Protein AF-A0A523MS80-F1 (afdb_monomer)

Radius of gyration: 32.28 Å; Cα contacts (8 Å, |Δi|>4): 109; chains: 1; bounding box: 111×61×46 Å

Mean predicted aligned error: 12.6 Å

Foldseek 3Di:
DDDDDDYDDDDDDDDDDPDPDDPPPPPVVVVVLVVVLVVLVVVLVVLVVVLVVLCVVLVVLLVVLCVDPVLVVLVVVLVVLLQVQLCVVPVCSVVLVVVLVVLVVVLCVLPPPCPPDVPRDRPDPVVNVVSVVSNVVSCVVSVVSSVVSCPDPVSVVSVVVSVVSSLVSSCVVPVVCVVSVVSSVVSVVSSVVSVVVSVVSD

pLDDT: mean 81.73, std 20.01, range [23.97, 97.75]

Nearest PDB structures (foldseek):
  3zx6-assembly1_A  TM=2.726E-01  e=8.289E-01  Archaeoglobus fulgidus DSM 4304
  3ja6-assembly1_H  TM=3.452E-01  e=1.896E+00  Escherichia coli
  3g67-assembly1_A  TM=2.477E-01  e=1.191E+00  Thermotoga maritima
  3g6b-assembly1_A  TM=1.901E-01  e=1.390E+00  Thermotoga maritima
  3zx6-assembly1_B  TM=1.865E-01  e=2.456E+00  Archaeoglobus fulgidus DSM 4304

Structure (mmCIF, N/CA/C/O backbone):
data_AF-A0A523MS80-F1
#
_entry.id   AF-A0A523MS80-F1
#
loop_
_atom_site.group_PDB
_atom_site.id
_atom_site.type_symbol
_atom_site.label_atom_id
_atom_site.label_alt_id
_atom_site.label_comp_id
_atom_site.label_asym_id
_atom_site.label_entity_id
_atom_site.label_seq_id
_atom_site.pdbx_PDB_ins_code
_atom_site.Cartn_x
_atom_site.Cartn_y
_atom_site.Cartn_z
_atom_site.occupancy
_atom_site.B_iso_or_equiv
_atom_site.auth_seq_id
_atom_site.auth_comp_id
_atom_site.auth_asym_id
_atom_site.auth_atom_id
_atom_site.pdbx_PDB_model_num
ATOM 1 N N . MET A 1 1 ? 91.069 -30.951 -23.238 1.00 38.31 1 MET A N 1
ATOM 2 C CA . MET A 1 1 ? 91.264 -29.483 -23.297 1.00 38.31 1 MET A CA 1
ATOM 3 C C . MET A 1 1 ? 90.649 -28.919 -22.022 1.00 38.31 1 MET A C 1
ATOM 5 O O . MET A 1 1 ? 89.466 -29.127 -21.827 1.00 38.31 1 MET A O 1
ATOM 9 N N . ARG A 1 2 ? 91.429 -28.542 -20.993 1.00 36.25 2 ARG A N 1
ATOM 10 C CA . ARG A 1 2 ? 91.984 -27.181 -20.769 1.00 36.25 2 ARG A CA 1
ATOM 11 C C . ARG A 1 2 ? 90.964 -26.094 -21.135 1.00 36.25 2 ARG A C 1
ATOM 13 O O . ARG A 1 2 ? 90.563 -26.066 -22.287 1.00 36.25 2 ARG A O 1
ATOM 20 N N . THR A 1 3 ? 90.547 -25.141 -20.309 1.00 38.31 3 THR A N 1
ATOM 21 C CA . THR A 1 3 ? 90.891 -24.658 -18.953 1.00 38.31 3 THR A CA 1
ATOM 22 C C . THR A 1 3 ? 90.015 -23.412 -18.783 1.00 38.31 3 THR A C 1
ATOM 24 O O . THR A 1 3 ? 89.942 -22.639 -19.742 1.00 38.31 3 THR A O 1
ATOM 27 N N . LYS A 1 4 ? 89.431 -23.206 -17.601 1.00 41.38 4 LYS A N 1
ATOM 28 C CA . LYS A 1 4 ? 89.409 -21.958 -16.805 1.00 41.38 4 LYS A CA 1
ATOM 29 C C . LYS A 1 4 ? 88.215 -22.060 -15.841 1.00 41.38 4 LYS A C 1
ATOM 31 O O . LYS A 1 4 ? 87.088 -22.204 -16.291 1.00 41.38 4 LYS A O 1
ATOM 36 N N . ASP A 1 5 ? 88.422 -22.250 -14.538 1.00 41.75 5 ASP A N 1
ATOM 37 C CA . ASP A 1 5 ? 88.928 -21.241 -13.591 1.00 41.75 5 ASP A CA 1
ATOM 38 C C . ASP A 1 5 ? 88.039 -19.984 -13.625 1.00 41.75 5 ASP A C 1
ATOM 40 O O . ASP A 1 5 ? 87.828 -19.410 -14.683 1.00 41.75 5 ASP A O 1
ATOM 44 N N . LEU A 1 6 ? 87.507 -19.459 -12.528 1.00 41.78 6 LEU A N 1
ATOM 45 C CA . LEU A 1 6 ? 88.095 -19.393 -11.202 1.00 41.78 6 LEU A CA 1
ATOM 46 C C . LEU A 1 6 ? 86.982 -18.916 -10.240 1.00 41.78 6 LEU A C 1
ATOM 48 O O . LEU A 1 6 ? 86.341 -17.916 -10.535 1.00 41.78 6 LEU A O 1
ATOM 52 N N . CYS A 1 7 ? 86.877 -19.575 -9.078 1.00 32.66 7 CYS A N 1
ATOM 53 C CA . CYS A 1 7 ? 86.846 -18.939 -7.745 1.00 32.66 7 CYS A CA 1
ATOM 54 C C . CYS A 1 7 ? 85.682 -17.992 -7.354 1.00 32.66 7 CYS A C 1
ATOM 56 O O . CYS A 1 7 ? 85.261 -17.138 -8.110 1.00 32.66 7 CYS A O 1
ATOM 58 N N . ARG A 1 8 ? 85.198 -17.950 -6.106 1.00 32.19 8 ARG A N 1
ATOM 59 C CA . ARG A 1 8 ? 85.586 -18.568 -4.821 1.00 32.19 8 ARG A CA 1
ATOM 60 C C . ARG A 1 8 ? 84.494 -18.178 -3.801 1.00 32.19 8 ARG A C 1
ATOM 62 O O . ARG A 1 8 ? 84.011 -17.058 -3.853 1.00 32.19 8 ARG A O 1
ATOM 69 N N . SER A 1 9 ? 84.113 -19.086 -2.899 1.00 29.89 9 SER A N 1
ATOM 70 C CA . SER A 1 9 ? 84.393 -19.013 -1.440 1.00 29.89 9 SER A CA 1
ATOM 71 C C . SER A 1 9 ? 83.252 -18.388 -0.616 1.00 29.89 9 SER A C 1
ATOM 73 O O . SER A 1 9 ? 83.026 -17.193 -0.708 1.00 29.89 9 SER A O 1
ATOM 75 N N . ILE A 1 10 ? 82.409 -19.200 0.040 1.00 31.19 10 ILE A N 1
ATOM 76 C CA . ILE A 1 10 ? 82.476 -19.654 1.459 1.00 31.19 10 ILE A CA 1
ATOM 77 C C . ILE A 1 10 ? 82.193 -18.530 2.471 1.00 31.19 10 ILE A C 1
ATOM 79 O O . ILE A 1 10 ? 82.958 -17.574 2.545 1.00 31.19 10 ILE A O 1
ATOM 83 N N . GLY A 1 11 ? 81.192 -18.728 3.344 1.00 23.97 11 GLY A N 1
ATOM 84 C CA . GLY A 1 11 ? 81.123 -18.013 4.627 1.00 23.97 11 GLY A CA 1
ATOM 85 C C . GLY A 1 11 ? 79.775 -18.054 5.356 1.00 23.97 11 GLY A C 1
ATOM 86 O O . GLY A 1 11 ? 78.864 -17.319 5.009 1.00 23.97 11 GLY A O 1
ATOM 87 N N . LEU A 1 12 ? 79.695 -18.889 6.395 1.00 28.27 12 LEU A N 1
ATOM 88 C CA . LEU A 1 12 ? 78.694 -18.951 7.474 1.00 28.27 12 LEU A CA 1
ATOM 89 C C . LEU A 1 12 ? 78.361 -17.580 8.117 1.00 28.27 12 LEU A C 1
ATOM 91 O O . LEU A 1 12 ? 79.295 -16.857 8.462 1.00 28.27 12 LEU A O 1
ATOM 95 N N . SER A 1 13 ? 77.085 -17.321 8.454 1.00 26.28 13 SER A N 1
ATOM 96 C CA . SER A 1 13 ? 76.581 -16.932 9.804 1.00 26.28 13 SER A CA 1
ATOM 97 C C . SER A 1 13 ? 75.284 -16.106 9.767 1.00 26.28 13 SER A C 1
ATOM 99 O O . SER A 1 13 ? 75.057 -15.293 8.880 1.00 26.28 13 SER A O 1
ATOM 101 N N . ALA A 1 14 ? 74.442 -16.361 10.768 1.00 29.84 14 ALA A N 1
ATOM 102 C CA . ALA A 1 14 ? 73.083 -15.876 10.977 1.00 29.84 14 ALA A CA 1
ATOM 103 C C . ALA A 1 14 ? 72.901 -14.349 11.003 1.00 29.84 14 ALA A C 1
ATOM 105 O O . ALA A 1 14 ? 73.698 -13.640 11.608 1.00 29.84 14 ALA A O 1
ATOM 106 N N . LEU A 1 15 ? 71.751 -13.886 10.500 1.00 25.53 15 LEU A N 1
ATOM 107 C CA . LEU A 1 15 ? 71.037 -12.727 11.033 1.00 25.53 15 LEU A CA 1
ATOM 108 C C . LEU A 1 15 ? 69.530 -12.916 10.822 1.00 25.53 15 LEU A C 1
ATOM 110 O O . LEU A 1 15 ? 69.042 -13.121 9.715 1.00 25.53 15 LEU A O 1
ATOM 114 N N . ILE A 1 16 ? 68.820 -12.878 11.943 1.00 35.09 16 ILE A N 1
ATOM 115 C CA . ILE A 1 16 ? 67.372 -12.770 12.061 1.00 35.09 16 ILE A CA 1
ATOM 116 C C . ILE A 1 16 ? 66.910 -11.547 11.262 1.00 35.09 16 ILE A C 1
ATOM 118 O O . ILE A 1 16 ? 67.402 -10.440 11.470 1.00 35.09 16 ILE A O 1
ATOM 122 N N . THR A 1 17 ? 65.925 -11.716 10.388 1.00 32.41 17 THR A N 1
ATOM 123 C CA . THR A 1 17 ? 65.070 -10.605 9.966 1.00 32.41 17 THR A CA 1
ATOM 124 C C . THR A 1 17 ? 63.643 -11.119 9.934 1.00 32.41 17 THR A C 1
ATOM 126 O O . THR A 1 17 ? 63.272 -11.918 9.078 1.00 32.41 17 THR A O 1
ATOM 129 N N . LEU A 1 18 ? 62.864 -10.684 10.927 1.00 36.22 18 LEU A N 1
ATOM 130 C CA . LEU A 1 18 ? 61.411 -10.674 10.863 1.00 36.22 18 LEU A CA 1
ATOM 131 C C . LEU A 1 18 ? 61.006 -9.963 9.568 1.00 36.22 18 LEU A C 1
ATOM 133 O O . LEU A 1 18 ? 61.063 -8.738 9.487 1.00 36.22 18 LEU A O 1
ATOM 137 N N . ALA A 1 19 ? 60.590 -10.726 8.564 1.00 33.47 19 ALA A N 1
ATOM 138 C CA . ALA A 1 19 ? 59.755 -10.192 7.509 1.00 33.47 19 ALA A CA 1
ATOM 139 C C . ALA A 1 19 ? 58.316 -10.249 8.023 1.00 33.47 19 ALA A C 1
ATOM 141 O O . ALA A 1 19 ? 57.670 -11.296 8.017 1.00 33.47 19 ALA A O 1
ATOM 142 N N . VAL A 1 20 ? 57.850 -9.104 8.519 1.00 42.72 20 VAL A N 1
ATOM 143 C CA . VAL A 1 20 ? 56.429 -8.766 8.576 1.00 42.72 20 VAL A CA 1
ATOM 144 C C . VAL A 1 20 ? 55.870 -9.016 7.176 1.00 42.72 20 VAL A C 1
ATOM 146 O O . VAL A 1 20 ? 56.199 -8.290 6.240 1.00 42.72 20 VAL A O 1
ATOM 149 N N . MET A 1 21 ? 55.083 -10.078 7.009 1.00 37.06 21 MET A N 1
ATOM 150 C CA . MET A 1 21 ? 54.273 -10.224 5.807 1.00 37.06 21 MET A CA 1
ATOM 151 C C . MET A 1 21 ? 53.090 -9.254 5.907 1.00 37.06 21 MET A C 1
ATOM 153 O O . MET A 1 21 ? 52.449 -9.199 6.960 1.00 37.06 21 MET A O 1
ATOM 157 N N . PRO A 1 22 ? 52.806 -8.470 4.855 1.00 42.09 22 PRO A N 1
ATOM 158 C CA . PRO A 1 22 ? 51.700 -7.530 4.864 1.00 42.09 22 PRO A CA 1
ATOM 159 C C . PRO A 1 22 ? 50.377 -8.299 4.846 1.00 42.09 22 PRO A C 1
ATOM 161 O O . PRO A 1 22 ? 50.070 -9.031 3.906 1.00 42.09 22 PRO A O 1
ATOM 164 N N . ALA A 1 23 ? 49.580 -8.112 5.895 1.00 46.72 23 ALA A N 1
ATOM 165 C CA . ALA A 1 23 ? 48.178 -8.503 5.948 1.00 46.72 23 ALA A CA 1
ATOM 166 C C . ALA A 1 23 ? 47.329 -7.527 5.108 1.00 46.72 23 ALA A C 1
ATOM 168 O O . ALA A 1 23 ? 46.549 -6.753 5.650 1.00 46.72 23 ALA A O 1
ATOM 169 N N . SER A 1 24 ? 47.513 -7.519 3.784 1.00 48.81 24 SER A N 1
ATOM 170 C CA . SER A 1 24 ? 46.844 -6.561 2.880 1.00 48.81 24 SER A CA 1
ATOM 171 C C . SER A 1 24 ? 46.191 -7.227 1.666 1.00 48.81 24 SER A C 1
ATOM 173 O O . SER A 1 24 ? 46.181 -6.658 0.585 1.00 48.81 24 SER A O 1
ATOM 175 N N . ALA A 1 25 ? 45.645 -8.435 1.833 1.00 48.03 25 ALA A N 1
ATOM 176 C CA . ALA A 1 25 ? 44.865 -9.125 0.796 1.00 48.03 25 ALA A CA 1
ATOM 177 C C . ALA A 1 25 ? 43.388 -9.361 1.184 1.00 48.03 25 ALA A C 1
ATOM 179 O O . ALA A 1 25 ? 42.661 -10.010 0.441 1.00 48.03 25 ALA A O 1
ATOM 180 N N . CYS A 1 26 ? 42.934 -8.833 2.329 1.00 50.47 26 CYS A N 1
ATOM 181 C CA . CYS A 1 26 ? 41.534 -8.932 2.775 1.00 50.47 26 CYS A CA 1
ATOM 182 C C . CYS A 1 26 ? 40.753 -7.606 2.677 1.00 50.47 26 CYS A C 1
ATOM 184 O O . CYS A 1 26 ? 39.563 -7.590 2.975 1.00 50.47 26 CYS A O 1
ATOM 186 N N . ASP A 1 27 ? 41.395 -6.506 2.269 1.00 55.22 27 ASP A N 1
ATOM 187 C CA . ASP A 1 27 ? 40.787 -5.162 2.276 1.00 55.22 27 ASP A CA 1
ATOM 188 C C . ASP A 1 27 ? 40.120 -4.807 0.928 1.00 55.22 27 ASP A C 1
ATOM 190 O O . ASP A 1 27 ? 39.055 -4.196 0.889 1.00 55.22 27 ASP A O 1
ATOM 194 N N . ASP A 1 28 ? 40.672 -5.294 -0.192 1.00 61.94 28 ASP A N 1
ATOM 195 C CA . ASP A 1 28 ? 40.161 -4.997 -1.542 1.00 61.94 28 ASP A CA 1
ATOM 196 C C . ASP A 1 28 ? 38.796 -5.644 -1.836 1.00 61.94 28 ASP A C 1
ATOM 198 O O . ASP A 1 28 ? 37.968 -5.061 -2.534 1.00 61.94 28 ASP A O 1
ATOM 202 N N . GLY A 1 29 ? 38.533 -6.839 -1.294 1.00 64.88 29 GLY A N 1
ATOM 203 C CA . GLY A 1 29 ? 37.256 -7.540 -1.490 1.00 64.88 29 GLY A CA 1
ATOM 204 C C . GLY A 1 29 ? 36.098 -6.898 -0.724 1.00 64.88 29 GLY A C 1
ATOM 205 O O . GLY A 1 29 ? 34.983 -6.828 -1.236 1.00 64.88 29 GLY A O 1
ATOM 206 N N . THR A 1 30 ? 36.379 -6.388 0.477 1.00 73.94 30 THR A N 1
ATOM 207 C CA . THR A 1 30 ? 35.398 -5.680 1.310 1.00 73.94 30 THR A CA 1
ATOM 208 C C . THR A 1 30 ? 35.077 -4.321 0.694 1.00 73.94 30 THR A C 1
ATOM 210 O O . THR A 1 30 ? 33.915 -4.012 0.461 1.00 73.94 30 THR A O 1
ATOM 213 N N . ARG A 1 31 ? 36.106 -3.573 0.275 1.00 78.44 31 ARG A N 1
ATOM 214 C CA . ARG A 1 31 ? 35.937 -2.280 -0.396 1.00 78.44 31 ARG A CA 1
ATOM 215 C C . ARG A 1 31 ? 35.186 -2.381 -1.727 1.00 78.44 31 ARG A C 1
ATOM 217 O O . ARG A 1 31 ? 34.310 -1.568 -1.989 1.00 78.44 31 ARG A O 1
ATOM 224 N N . ALA A 1 32 ? 35.482 -3.387 -2.551 1.00 82.31 32 ALA A N 1
ATOM 225 C CA . ALA A 1 32 ? 34.768 -3.597 -3.812 1.00 82.31 32 ALA A CA 1
ATOM 226 C C . ALA A 1 32 ? 33.290 -3.976 -3.602 1.00 82.31 32 ALA A C 1
ATOM 228 O O . ALA A 1 32 ? 32.439 -3.571 -4.394 1.00 82.31 32 ALA A O 1
ATOM 229 N N . ARG A 1 33 ? 32.978 -4.733 -2.539 1.00 83.19 33 ARG A N 1
ATOM 230 C CA . ARG A 1 33 ? 31.598 -5.063 -2.149 1.00 83.19 33 ARG A CA 1
ATOM 231 C C . ARG A 1 33 ? 30.850 -3.821 -1.661 1.00 83.19 33 ARG A C 1
ATOM 233 O O . ARG A 1 33 ? 29.721 -3.606 -2.091 1.00 83.19 33 ARG A O 1
ATOM 240 N N . ASP A 1 34 ? 31.493 -2.992 -0.843 1.00 86.81 34 ASP A N 1
ATOM 241 C CA . ASP A 1 34 ? 30.917 -1.745 -0.329 1.00 86.81 34 ASP A CA 1
ATOM 242 C C . ASP A 1 34 ? 30.667 -0.723 -1.452 1.00 86.81 34 ASP A C 1
ATOM 244 O O . ASP A 1 34 ? 29.587 -0.137 -1.526 1.00 86.81 34 ASP A O 1
ATOM 248 N N . ASP A 1 35 ? 31.615 -0.562 -2.382 1.00 90.19 35 ASP A N 1
ATOM 249 C CA . ASP A 1 35 ? 31.466 0.321 -3.547 1.00 90.19 35 ASP A CA 1
ATOM 250 C C . ASP A 1 35 ? 30.339 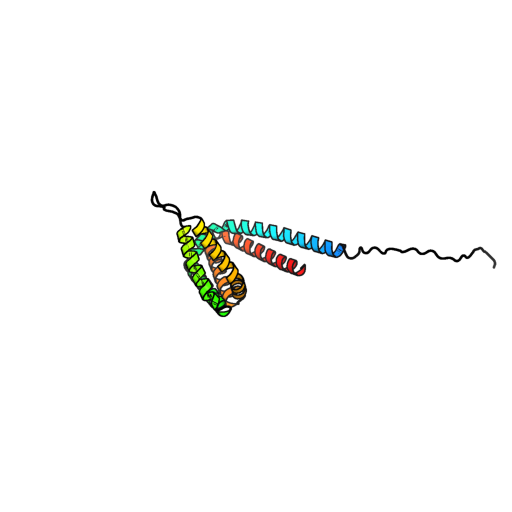-0.165 -4.484 1.00 90.19 35 ASP A C 1
ATOM 252 O O . ASP A 1 35 ? 29.549 0.639 -4.989 1.00 90.19 35 ASP A O 1
ATOM 256 N N . ALA A 1 36 ? 30.225 -1.483 -4.702 1.00 89.75 36 ALA A N 1
ATOM 257 C CA . ALA A 1 36 ? 29.146 -2.076 -5.495 1.00 89.75 36 ALA A CA 1
ATOM 258 C C . ALA A 1 36 ? 27.775 -1.891 -4.829 1.00 89.75 36 ALA A C 1
ATOM 260 O O . ALA A 1 36 ? 26.813 -1.512 -5.500 1.00 89.75 36 ALA A O 1
ATOM 261 N N . ARG A 1 37 ? 27.695 -2.102 -3.511 1.00 91.69 37 ARG A N 1
ATOM 262 C CA . ARG A 1 37 ? 26.487 -1.855 -2.718 1.00 91.69 37 ARG A CA 1
ATOM 263 C C . ARG A 1 37 ? 26.055 -0.394 -2.826 1.00 91.69 37 ARG A C 1
ATOM 265 O O . ARG A 1 37 ? 24.911 -0.132 -3.187 1.00 91.69 37 ARG A O 1
ATOM 272 N N . LEU A 1 38 ? 26.974 0.546 -2.605 1.00 92.50 38 LEU A N 1
ATOM 273 C CA . LEU A 1 38 ? 26.686 1.979 -2.676 1.00 92.50 38 LEU A CA 1
ATOM 274 C C . LEU A 1 38 ? 26.157 2.391 -4.060 1.00 92.50 38 LEU A C 1
ATOM 276 O O . LEU A 1 38 ? 25.219 3.181 -4.157 1.00 92.50 38 LEU A O 1
ATOM 280 N N . ALA A 1 39 ? 26.721 1.847 -5.142 1.00 93.44 39 ALA A N 1
ATOM 281 C CA . ALA A 1 39 ? 26.247 2.125 -6.498 1.00 93.44 39 ALA A CA 1
ATOM 282 C C . ALA A 1 39 ? 24.810 1.621 -6.741 1.00 93.44 39 ALA A C 1
ATOM 284 O O . ALA A 1 39 ? 24.011 2.312 -7.382 1.00 93.44 39 ALA A O 1
ATOM 285 N N . LEU A 1 40 ? 24.467 0.437 -6.221 1.00 92.88 40 LEU A N 1
ATOM 286 C CA . LEU A 1 40 ? 23.112 -0.115 -6.310 1.00 92.88 40 LEU A CA 1
ATOM 287 C C . LEU A 1 40 ? 22.115 0.693 -5.468 1.00 92.88 40 LEU A C 1
ATOM 289 O O . LEU A 1 40 ? 21.033 1.009 -5.963 1.00 92.88 40 LEU A O 1
ATOM 293 N N . GLU A 1 41 ? 22.490 1.089 -4.249 1.00 92.31 41 GLU A N 1
ATOM 294 C CA . GLU A 1 41 ? 21.678 1.950 -3.378 1.00 92.31 41 GLU A CA 1
ATOM 295 C C . GLU A 1 41 ? 21.384 3.300 -4.053 1.00 92.31 41 GLU A C 1
ATOM 297 O O . GLU A 1 41 ? 20.224 3.698 -4.164 1.00 92.31 41 GLU A O 1
ATOM 302 N N . GLN A 1 42 ? 22.401 3.960 -4.618 1.00 94.00 42 GLN A N 1
ATOM 303 C CA . GLN A 1 42 ? 22.226 5.225 -5.343 1.00 94.00 42 GLN A CA 1
ATOM 304 C C . GLN A 1 42 ? 21.312 5.082 -6.565 1.00 94.00 42 GLN A C 1
ATOM 306 O O . GLN A 1 42 ? 20.476 5.949 -6.836 1.00 94.00 42 GLN A O 1
ATOM 311 N N . ARG A 1 43 ? 21.448 3.990 -7.328 1.00 94.06 43 ARG A N 1
ATOM 312 C CA . ARG A 1 43 ? 20.573 3.732 -8.479 1.00 94.06 43 ARG A CA 1
ATOM 313 C C . ARG A 1 43 ? 19.133 3.484 -8.036 1.00 94.06 43 ARG A C 1
ATOM 315 O O . ARG A 1 43 ? 18.210 3.990 -8.675 1.00 94.06 43 ARG A O 1
ATOM 322 N N . ARG A 1 44 ? 18.942 2.741 -6.946 1.00 94.00 44 ARG A N 1
ATOM 323 C CA . ARG A 1 44 ? 17.629 2.485 -6.352 1.00 94.00 44 ARG A CA 1
ATOM 324 C C . ARG A 1 44 ? 16.961 3.787 -5.921 1.00 94.00 44 ARG A C 1
ATOM 326 O O . ARG A 1 44 ? 15.810 4.016 -6.275 1.00 94.00 44 ARG A O 1
ATOM 333 N N . GLU A 1 45 ? 17.682 4.668 -5.231 1.00 92.50 45 GLU A N 1
ATOM 334 C CA . GLU A 1 45 ? 17.167 5.984 -4.829 1.00 92.50 45 GLU A CA 1
ATOM 335 C C . GLU A 1 45 ? 16.716 6.823 -6.033 1.00 92.50 45 GLU A C 1
ATOM 337 O O . GLU A 1 45 ? 15.629 7.403 -6.015 1.00 92.50 45 GLU A O 1
ATOM 342 N N . GLN A 1 46 ? 17.502 6.844 -7.114 1.00 94.38 46 GLN A N 1
ATOM 343 C CA . GLN A 1 46 ? 17.122 7.543 -8.347 1.00 94.38 46 GLN A CA 1
ATOM 344 C C . GLN A 1 46 ? 15.828 6.992 -8.953 1.00 94.38 46 GLN A C 1
ATOM 346 O O . GLN A 1 46 ? 14.978 7.772 -9.385 1.00 94.38 46 GLN A O 1
ATOM 351 N N . LEU A 1 47 ? 15.667 5.667 -8.980 1.00 92.69 47 LEU A N 1
ATOM 352 C CA . LEU A 1 47 ? 14.454 5.032 -9.492 1.00 92.69 47 LEU A CA 1
ATOM 353 C C . LEU A 1 47 ? 13.240 5.313 -8.609 1.00 92.69 47 LEU A C 1
ATOM 355 O O . LEU A 1 47 ? 12.175 5.601 -9.141 1.00 92.69 47 LEU A O 1
ATOM 359 N N . VAL A 1 48 ? 13.394 5.329 -7.284 1.00 91.62 48 VAL A N 1
ATOM 360 C CA . VAL A 1 48 ? 12.312 5.714 -6.363 1.00 91.62 48 VAL A CA 1
ATOM 361 C C . VAL A 1 48 ? 11.859 7.155 -6.624 1.00 91.62 48 VAL A C 1
ATOM 363 O O . VAL A 1 48 ? 10.661 7.425 -6.690 1.00 91.62 48 VAL A O 1
ATOM 366 N N . ILE A 1 49 ? 12.793 8.086 -6.841 1.00 91.25 49 ILE A N 1
ATOM 367 C CA . ILE A 1 49 ? 12.459 9.477 -7.189 1.00 91.25 49 ILE A CA 1
ATOM 368 C C . ILE A 1 49 ? 11.703 9.541 -8.525 1.00 91.25 49 ILE A C 1
ATOM 370 O O . ILE A 1 49 ? 10.713 10.268 -8.641 1.00 91.25 49 ILE A O 1
ATOM 374 N N . GLN A 1 50 ? 12.143 8.777 -9.529 1.00 89.88 50 GLN A N 1
ATOM 375 C CA . GLN A 1 50 ? 11.456 8.694 -10.821 1.00 89.88 50 GLN A CA 1
ATOM 376 C C . GLN A 1 50 ? 10.051 8.114 -10.669 1.00 89.88 50 GLN A C 1
ATOM 378 O O . GLN A 1 50 ? 9.102 8.708 -11.174 1.00 89.88 50 GLN A O 1
ATOM 383 N N . TYR A 1 51 ? 9.900 7.030 -9.912 1.00 88.81 51 TYR A N 1
ATOM 384 C CA . TYR A 1 51 ? 8.613 6.411 -9.621 1.00 88.81 51 TYR A CA 1
ATOM 385 C C . TYR A 1 51 ? 7.636 7.413 -8.999 1.00 88.81 51 TYR A C 1
ATOM 387 O O . TYR A 1 51 ? 6.525 7.577 -9.492 1.00 88.81 51 TYR A O 1
ATOM 395 N N . ILE A 1 52 ? 8.068 8.151 -7.970 1.00 89.12 52 ILE A N 1
ATOM 396 C CA . ILE A 1 52 ? 7.243 9.176 -7.311 1.00 89.12 52 ILE A CA 1
ATOM 397 C C . ILE A 1 52 ? 6.840 10.276 -8.301 1.00 89.12 52 ILE A C 1
ATOM 399 O O . ILE A 1 52 ? 5.700 10.742 -8.289 1.00 89.12 52 ILE A O 1
ATOM 403 N N . SER A 1 53 ? 7.761 10.704 -9.168 1.00 89.00 53 SER A N 1
ATOM 404 C CA . SER A 1 53 ? 7.472 11.699 -10.205 1.00 89.00 53 SER A CA 1
ATOM 405 C C . SER A 1 53 ? 6.385 11.213 -11.169 1.00 89.00 53 SER A C 1
ATOM 407 O O . SER A 1 53 ? 5.423 11.937 -11.420 1.00 89.00 53 SER A O 1
ATOM 409 N N . VAL A 1 54 ? 6.498 9.975 -11.656 1.00 87.56 54 VAL A N 1
ATOM 410 C CA . VAL A 1 54 ? 5.534 9.347 -12.572 1.00 87.56 54 VAL A CA 1
ATOM 411 C C . VAL A 1 54 ? 4.185 9.120 -11.875 1.00 87.56 54 VAL A C 1
ATOM 413 O O . VAL A 1 54 ? 3.144 9.491 -12.411 1.00 87.56 54 VAL A O 1
ATOM 416 N N . GLN A 1 55 ? 4.182 8.641 -10.629 1.00 88.88 55 GLN A N 1
ATOM 417 C CA . GLN A 1 55 ? 2.970 8.477 -9.821 1.00 88.88 55 GLN A CA 1
ATOM 418 C C . GLN A 1 55 ? 2.224 9.805 -9.623 1.00 88.88 55 GLN A C 1
ATOM 420 O O . GLN A 1 55 ? 0.996 9.855 -9.707 1.00 88.88 55 GLN A O 1
ATOM 425 N N . ASN A 1 56 ? 2.947 10.905 -9.392 1.00 87.38 56 ASN A N 1
ATOM 426 C CA . ASN A 1 56 ? 2.331 12.221 -9.232 1.00 87.38 56 ASN A CA 1
ATOM 427 C C . ASN A 1 56 ? 1.609 12.702 -10.501 1.00 87.38 56 ASN A C 1
ATOM 429 O O . ASN A 1 56 ? 0.651 13.464 -10.376 1.00 87.38 56 ASN A O 1
ATOM 433 N N . GLN A 1 57 ? 2.011 12.246 -11.694 1.00 88.94 57 GLN A N 1
ATOM 434 C CA . GLN A 1 57 ? 1.342 12.604 -12.952 1.00 88.94 57 GLN A CA 1
ATOM 435 C C . GLN A 1 57 ? -0.075 12.023 -13.032 1.00 88.94 57 GLN A C 1
ATOM 437 O O . GLN A 1 57 ? -0.974 12.686 -13.537 1.00 88.94 57 GLN A O 1
ATOM 442 N N . ILE A 1 58 ? -0.297 10.828 -12.474 1.00 90.62 58 ILE A N 1
ATOM 443 C CA . ILE A 1 58 ? -1.602 10.147 -12.499 1.00 90.62 58 ILE A CA 1
ATOM 444 C C . ILE A 1 58 ? -2.377 10.259 -11.184 1.00 90.62 58 ILE A C 1
ATOM 446 O O . ILE A 1 58 ? -3.463 9.701 -11.066 1.00 90.62 58 ILE A O 1
ATOM 450 N N . ARG A 1 59 ? -1.872 10.991 -10.185 1.00 88.19 59 ARG A N 1
ATOM 451 C CA . ARG A 1 59 ? -2.483 11.060 -8.846 1.00 88.19 59 ARG A CA 1
ATOM 452 C C . ARG A 1 59 ? -3.930 11.560 -8.860 1.00 88.19 59 ARG A C 1
ATOM 454 O O . ARG A 1 59 ? -4.759 11.067 -8.101 1.00 88.19 59 ARG A O 1
ATOM 461 N N . ALA A 1 60 ? -4.244 12.526 -9.723 1.00 88.44 60 ALA A N 1
ATOM 462 C CA . ALA A 1 60 ? -5.613 13.017 -9.881 1.00 88.44 60 ALA A CA 1
ATOM 463 C C . ALA A 1 60 ? -6.540 11.949 -10.493 1.00 88.44 60 ALA A C 1
ATOM 465 O O . ALA A 1 60 ? -7.669 11.790 -10.036 1.00 88.44 60 ALA A O 1
ATOM 466 N N . LEU A 1 61 ? -6.042 11.190 -11.477 1.00 89.94 61 LEU A N 1
ATOM 467 C CA . LEU A 1 61 ? -6.772 10.086 -12.106 1.00 89.94 61 LEU A CA 1
ATOM 468 C C . LEU A 1 61 ? -6.968 8.920 -11.136 1.00 89.94 61 LEU A C 1
ATOM 470 O O . LEU A 1 61 ? -8.042 8.339 -11.109 1.00 89.94 61 LEU A O 1
ATOM 474 N N . GLN A 1 62 ? -5.972 8.620 -10.298 1.00 86.12 62 GLN A N 1
ATOM 475 C CA . GLN A 1 62 ? -6.094 7.639 -9.217 1.00 86.12 62 GLN A CA 1
ATOM 476 C C . GLN A 1 62 ? -7.220 8.016 -8.252 1.00 86.12 62 GLN A C 1
ATOM 478 O O . GLN A 1 62 ? -8.038 7.166 -7.927 1.00 86.12 62 GLN A O 1
ATOM 483 N N . GLY A 1 63 ? -7.301 9.289 -7.842 1.00 87.38 63 GLY A N 1
ATOM 484 C CA . GLY A 1 63 ? -8.397 9.773 -6.998 1.00 87.38 63 GLY A CA 1
ATOM 485 C C . GLY A 1 63 ? -9.769 9.543 -7.637 1.00 87.38 63 GLY A C 1
ATOM 486 O O . GLY A 1 63 ? -10.642 8.971 -7.004 1.00 87.38 63 GLY A O 1
ATOM 487 N N . GLN A 1 64 ? -9.924 9.901 -8.913 1.00 89.38 64 GLN A N 1
ATOM 488 C CA . GLN A 1 64 ? -11.178 9.688 -9.649 1.00 89.38 64 GLN A CA 1
ATOM 489 C C . GLN A 1 64 ? -11.491 8.207 -9.888 1.00 89.38 64 GLN A C 1
ATOM 491 O O . GLN A 1 64 ? -12.652 7.813 -9.890 1.00 89.38 64 GLN A O 1
ATOM 496 N N . ALA A 1 65 ? -10.471 7.375 -10.101 1.00 90.44 65 ALA A N 1
ATOM 497 C CA . ALA A 1 65 ? -10.649 5.944 -10.294 1.00 90.44 65 ALA A CA 1
ATOM 498 C C . ALA A 1 65 ? -11.158 5.253 -9.025 1.00 90.44 65 ALA A C 1
ATOM 500 O O . ALA A 1 65 ? -11.931 4.307 -9.124 1.00 90.44 65 ALA A O 1
ATOM 501 N N . LEU A 1 66 ? -10.762 5.741 -7.846 1.00 90.31 66 LEU A N 1
ATOM 502 C CA . LEU A 1 66 ? -11.248 5.235 -6.560 1.00 90.31 66 LEU A CA 1
ATOM 503 C C . LEU A 1 66 ? -12.725 5.565 -6.296 1.00 90.31 66 LEU A C 1
ATOM 505 O O . LEU A 1 66 ? -13.339 4.896 -5.472 1.00 90.31 66 LEU A O 1
ATOM 509 N N . ASP A 1 67 ? -13.305 6.532 -7.013 1.00 92.50 67 ASP A N 1
ATOM 510 C CA . ASP A 1 67 ? -14.741 6.837 -6.950 1.00 92.50 67 ASP A CA 1
ATOM 511 C C . ASP A 1 67 ? -15.586 5.917 -7.860 1.00 92.50 67 ASP A C 1
ATOM 513 O O . ASP A 1 67 ? -16.818 5.988 -7.852 1.00 92.50 67 ASP A O 1
ATOM 517 N N . ASP A 1 68 ? -14.956 5.057 -8.670 1.00 95.94 68 ASP A N 1
ATOM 518 C CA . ASP A 1 68 ? -15.668 4.112 -9.529 1.00 95.94 68 ASP A CA 1
ATOM 519 C C . ASP A 1 68 ? -16.286 2.968 -8.714 1.00 95.94 68 ASP A C 1
ATOM 521 O O . ASP A 1 68 ? -15.630 2.350 -7.875 1.00 95.94 68 ASP A O 1
ATOM 525 N N . SER A 1 69 ? -17.550 2.634 -8.990 1.00 96.19 69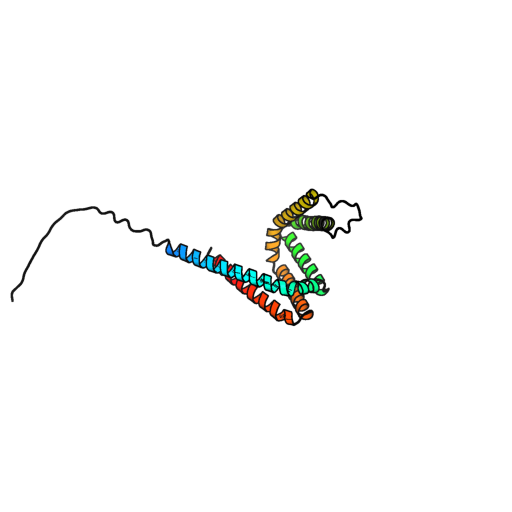 SER A N 1
ATOM 526 C CA . SER A 1 69 ? -18.288 1.629 -8.218 1.00 96.19 69 SER A CA 1
ATOM 527 C C . SER A 1 69 ? -17.625 0.252 -8.223 1.00 96.19 69 SER A C 1
ATOM 529 O O . SER A 1 69 ? -17.647 -0.431 -7.204 1.00 96.19 69 SER A O 1
ATOM 531 N N . ILE A 1 70 ? -17.014 -0.156 -9.341 1.00 95.94 70 ILE A N 1
ATOM 532 C CA . ILE A 1 70 ? -16.344 -1.460 -9.435 1.00 95.94 70 ILE A CA 1
ATOM 533 C C . ILE A 1 70 ? -15.071 -1.449 -8.587 1.00 95.94 70 ILE A C 1
ATOM 535 O O . ILE A 1 70 ? -14.768 -2.422 -7.898 1.00 95.94 70 ILE A O 1
ATOM 539 N N . VAL A 1 71 ? -14.326 -0.341 -8.611 1.00 94.75 71 VAL A N 1
ATOM 540 C CA . VAL A 1 71 ? -13.120 -0.176 -7.791 1.00 94.75 71 VAL A CA 1
ATOM 541 C C . VAL A 1 71 ? -13.475 -0.191 -6.304 1.00 94.75 71 VAL A C 1
ATOM 543 O O . VAL A 1 71 ? -12.799 -0.873 -5.538 1.00 94.75 71 VAL A O 1
ATOM 546 N N . ILE A 1 72 ? -14.564 0.472 -5.902 1.00 94.62 72 ILE A N 1
ATOM 547 C CA . ILE A 1 72 ? -15.070 0.461 -4.520 1.00 94.62 72 ILE A CA 1
ATOM 548 C C . ILE A 1 72 ? -15.430 -0.964 -4.073 1.00 94.62 72 ILE A C 1
ATOM 550 O O . ILE A 1 72 ? -15.032 -1.391 -2.989 1.00 94.62 72 ILE A O 1
ATOM 554 N N . GLU A 1 73 ? -16.150 -1.724 -4.903 1.00 96.88 73 GLU A N 1
ATOM 555 C CA . GLU A 1 73 ? -16.516 -3.115 -4.599 1.00 96.88 73 GLU A CA 1
ATOM 556 C C . GLU A 1 73 ? -15.280 -4.013 -4.437 1.00 96.88 73 GLU A C 1
ATOM 558 O O . GLU A 1 73 ? -15.185 -4.784 -3.477 1.00 96.88 73 GLU A O 1
ATOM 563 N N . LEU A 1 74 ? -14.299 -3.886 -5.335 1.00 95.69 74 LEU A N 1
ATOM 564 C CA . LEU A 1 74 ? -13.052 -4.650 -5.263 1.00 95.69 74 LEU A CA 1
ATOM 565 C C . LEU A 1 74 ? -12.181 -4.236 -4.078 1.00 95.69 74 LEU A C 1
ATOM 567 O O . LEU A 1 74 ? -11.540 -5.088 -3.465 1.00 95.69 74 LEU A O 1
ATOM 571 N N . GLN A 1 75 ? -12.184 -2.955 -3.717 1.00 95.06 75 GLN A N 1
ATOM 572 C CA . GLN A 1 75 ? -11.485 -2.461 -2.540 1.00 95.06 75 GLN A CA 1
ATOM 573 C C . GLN A 1 75 ? -12.095 -3.043 -1.260 1.00 95.06 75 GLN A C 1
ATOM 575 O O . GLN A 1 75 ? -11.361 -3.541 -0.407 1.00 95.06 75 GLN A O 1
ATOM 580 N N . ALA A 1 76 ? -13.426 -3.042 -1.144 1.00 95.06 76 ALA A N 1
ATOM 581 C CA . ALA A 1 76 ? -14.124 -3.659 -0.020 1.00 95.06 76 ALA A CA 1
ATOM 582 C C . ALA A 1 76 ? -13.822 -5.162 0.071 1.00 95.06 76 ALA A C 1
ATOM 584 O O . ALA A 1 76 ? -13.503 -5.664 1.149 1.00 95.06 76 ALA A O 1
ATOM 585 N N . ARG A 1 77 ? -13.843 -5.872 -1.065 1.00 96.50 77 ARG A N 1
ATOM 586 C CA . ARG A 1 77 ? -13.478 -7.293 -1.126 1.00 96.50 77 ARG A CA 1
ATOM 587 C C . ARG A 1 77 ? -12.035 -7.534 -0.687 1.00 96.50 77 ARG A C 1
ATOM 589 O O . ARG A 1 77 ? -11.797 -8.445 0.097 1.00 96.50 77 ARG A O 1
ATOM 596 N N . PHE A 1 78 ? -11.084 -6.738 -1.169 1.00 96.62 78 PHE A N 1
ATOM 597 C CA . PHE A 1 78 ? -9.684 -6.849 -0.761 1.00 96.62 78 PHE A CA 1
ATOM 598 C C . PHE A 1 78 ? -9.525 -6.678 0.756 1.00 96.62 78 PHE A C 1
ATOM 600 O O . PHE A 1 78 ? -8.877 -7.506 1.394 1.00 96.62 78 PHE A O 1
ATOM 607 N N . TYR A 1 79 ? -10.147 -5.651 1.342 1.00 93.62 79 TYR A N 1
ATOM 608 C CA . TYR A 1 79 ? -10.075 -5.429 2.786 1.00 93.62 79 TYR A CA 1
ATOM 609 C C . TYR A 1 79 ? -10.734 -6.544 3.597 1.00 93.62 79 TYR A C 1
ATOM 611 O O . TYR A 1 79 ? -10.208 -6.895 4.649 1.00 93.62 79 TYR A O 1
ATOM 619 N N . GLU A 1 80 ? -11.830 -7.127 3.111 1.00 96.88 80 GLU A N 1
ATOM 620 C CA . GLU A 1 80 ? -12.475 -8.263 3.773 1.00 96.88 80 GLU A CA 1
ATOM 621 C C . GLU A 1 80 ? -11.568 -9.500 3.776 1.00 96.88 80 GLU A C 1
ATOM 623 O O . GLU A 1 80 ? -11.323 -10.084 4.829 1.00 96.88 80 GLU A O 1
ATOM 628 N N . VAL A 1 81 ? -10.999 -9.860 2.621 1.00 97.50 81 VAL A N 1
ATOM 629 C CA . VAL A 1 81 ? -10.080 -11.006 2.506 1.00 97.50 81 VAL A CA 1
ATOM 630 C C . VAL A 1 81 ? -8.841 -10.792 3.382 1.00 97.50 81 VAL A C 1
ATOM 632 O O . VAL A 1 81 ? -8.441 -11.689 4.125 1.00 97.50 81 VAL A O 1
ATOM 635 N N . LEU A 1 82 ? -8.267 -9.583 3.366 1.00 95.88 82 LEU A N 1
ATOM 636 C CA . LEU A 1 82 ? -7.144 -9.225 4.233 1.00 95.88 82 LEU A CA 1
ATOM 637 C C . LEU A 1 82 ? -7.520 -9.327 5.718 1.00 95.88 82 LEU A C 1
ATOM 639 O O . LEU A 1 82 ? -6.759 -9.894 6.498 1.00 95.88 82 LEU A O 1
ATOM 643 N N . ARG A 1 83 ? -8.688 -8.805 6.117 1.00 96.25 83 ARG A N 1
ATOM 644 C CA . ARG A 1 83 ? -9.182 -8.856 7.500 1.00 96.25 83 ARG A CA 1
ATOM 645 C C . ARG A 1 83 ? -9.334 -10.294 7.977 1.00 96.25 83 ARG A C 1
ATOM 647 O O . ARG A 1 83 ? -8.805 -10.623 9.036 1.00 96.25 83 ARG A O 1
ATOM 654 N N . VAL A 1 84 ? -10.012 -11.141 7.201 1.00 97.75 84 VAL A N 1
ATOM 655 C CA . VAL A 1 84 ? -10.174 -12.567 7.518 1.00 97.75 84 VAL A CA 1
ATOM 656 C C . VAL A 1 84 ? -8.807 -13.207 7.722 1.00 97.75 84 VAL A C 1
ATOM 658 O O . VAL A 1 84 ? -8.573 -13.826 8.759 1.00 97.75 84 VAL A O 1
ATOM 661 N N . LYS A 1 85 ? -7.866 -12.968 6.803 1.00 97.62 85 LYS A N 1
ATOM 662 C CA . LYS A 1 85 ? -6.531 -13.552 6.903 1.00 97.62 85 LYS A CA 1
ATOM 663 C C . LYS A 1 85 ? -5.756 -13.078 8.130 1.00 97.62 85 LYS A C 1
ATOM 665 O O . LYS A 1 85 ? -5.122 -13.883 8.806 1.00 97.62 85 LYS A O 1
ATOM 670 N N . MET A 1 86 ? -5.817 -11.787 8.444 1.00 97.38 86 MET A N 1
ATOM 671 C CA . MET A 1 86 ? -5.173 -11.246 9.640 1.00 97.38 86 MET A CA 1
ATOM 672 C C . MET A 1 86 ? -5.734 -11.877 10.922 1.00 97.38 86 MET A C 1
ATOM 674 O O . MET A 1 86 ? -4.960 -12.178 11.824 1.00 97.38 86 MET A O 1
ATOM 678 N N . ILE A 1 87 ? -7.047 -12.119 10.987 1.00 97.56 87 ILE A N 1
ATOM 679 C CA . ILE A 1 87 ? -7.709 -12.766 12.133 1.00 97.56 87 ILE A CA 1
ATOM 680 C C . ILE A 1 87 ? -7.336 -14.252 12.235 1.00 97.56 87 ILE A C 1
ATOM 682 O O . ILE A 1 87 ? -7.159 -14.768 13.337 1.00 97.56 87 ILE A O 1
ATOM 686 N N . GLU A 1 88 ? -7.188 -14.947 11.106 1.00 97.19 88 GLU A N 1
ATOM 687 C CA . GLU A 1 88 ? -6.710 -16.336 11.085 1.00 97.19 88 GLU A CA 1
ATOM 688 C C . GLU A 1 88 ? -5.275 -16.471 11.610 1.00 97.19 88 GLU A C 1
ATOM 690 O O . GLU A 1 88 ? -4.977 -17.423 12.333 1.00 97.19 88 GLU A O 1
ATOM 695 N N . LEU A 1 89 ? -4.394 -15.533 11.242 1.00 96.56 89 LEU A N 1
ATOM 696 C CA . LEU A 1 89 ? -3.002 -15.502 11.698 1.00 96.56 89 LEU A CA 1
ATOM 697 C C . LEU A 1 89 ? -2.894 -15.101 13.173 1.00 96.56 89 LEU A C 1
ATOM 699 O O . LEU A 1 89 ? -2.128 -15.700 13.926 1.00 96.56 89 LEU A O 1
ATOM 703 N N . GLU A 1 90 ? -3.669 -14.100 13.589 1.00 97.12 90 GLU A N 1
ATOM 704 C CA . GLU A 1 90 ? -3.694 -13.580 14.951 1.00 97.12 90 GLU A CA 1
ATOM 705 C C . GLU A 1 90 ? -5.132 -13.203 15.340 1.00 97.12 90 GLU A C 1
ATOM 707 O O . G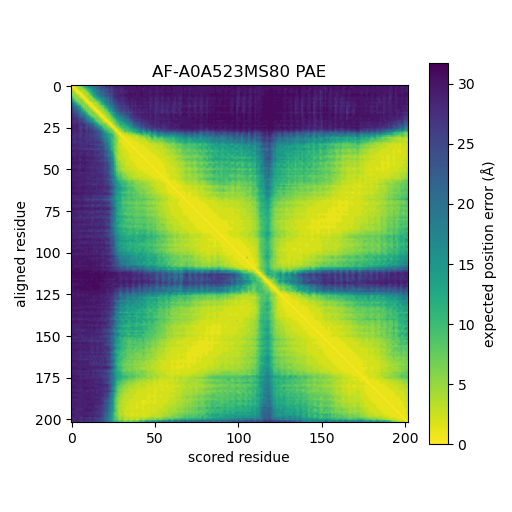LU A 1 90 ? -5.619 -12.144 14.942 1.00 97.12 90 GLU A O 1
ATOM 712 N N . PRO A 1 91 ? -5.827 -14.012 16.161 1.00 96.88 91 PRO A N 1
ATOM 713 C CA . PRO A 1 91 ? -7.201 -13.727 16.570 1.00 96.88 91 PRO A CA 1
ATOM 714 C C . PRO A 1 91 ? -7.374 -12.365 17.253 1.00 96.88 91 PRO A C 1
ATOM 716 O O . PRO A 1 91 ? -8.443 -11.761 17.166 1.00 96.88 91 PRO A O 1
ATOM 719 N N . GLN A 1 92 ? -6.331 -11.840 17.912 1.00 95.88 92 GLN A N 1
ATOM 720 C CA . GLN A 1 92 ? -6.377 -10.502 18.503 1.00 95.88 92 GLN A CA 1
ATOM 721 C C . GLN A 1 92 ? -6.468 -9.377 17.451 1.00 95.88 92 GLN A C 1
ATOM 723 O O . GLN A 1 92 ? -6.884 -8.263 17.785 1.00 95.88 92 GLN A O 1
ATOM 728 N N . ALA A 1 93 ? -6.146 -9.655 16.184 1.00 94.19 93 ALA A N 1
ATOM 729 C CA . ALA A 1 93 ? -6.233 -8.691 15.095 1.00 94.19 93 ALA A CA 1
ATOM 730 C C . ALA A 1 93 ? -7.651 -8.150 14.891 1.00 94.19 93 ALA A C 1
ATOM 732 O O . ALA A 1 93 ? -7.787 -6.990 14.514 1.00 94.19 93 ALA A O 1
ATOM 733 N N . GLU A 1 94 ? -8.695 -8.922 15.208 1.00 95.44 94 GLU A N 1
ATOM 734 C CA . GLU A 1 94 ? -10.080 -8.439 15.156 1.00 95.44 94 GLU A CA 1
ATOM 735 C C . GLU A 1 94 ? -10.261 -7.194 16.038 1.00 95.44 94 GLU A C 1
ATOM 737 O O . GLU A 1 94 ? -10.673 -6.136 15.562 1.00 95.44 94 GLU A O 1
ATOM 742 N N . ALA A 1 95 ? -9.830 -7.278 17.299 1.00 95.62 95 ALA A N 1
ATOM 743 C CA . ALA A 1 95 ? -9.920 -6.169 18.242 1.00 95.62 95 ALA A CA 1
ATOM 744 C C . ALA A 1 95 ? -9.033 -4.979 17.837 1.00 95.62 95 ALA A C 1
ATOM 746 O O . ALA A 1 95 ? -9.401 -3.827 18.066 1.00 95.62 95 ALA A O 1
ATOM 747 N N . TRP A 1 96 ? -7.863 -5.231 17.240 1.00 95.69 96 TRP A N 1
ATOM 748 C CA . TRP A 1 96 ? -6.992 -4.157 16.752 1.00 95.69 96 TRP A CA 1
ATOM 749 C C . TRP A 1 96 ? -7.595 -3.420 15.557 1.00 95.69 96 TRP A C 1
ATOM 751 O O . TRP A 1 96 ? -7.524 -2.193 15.516 1.00 95.69 96 TRP A O 1
ATOM 761 N N . LEU A 1 97 ? -8.201 -4.144 14.614 1.00 92.12 97 LEU A N 1
ATOM 762 C CA . LEU A 1 97 ? -8.853 -3.575 13.433 1.00 92.12 97 LEU A CA 1
ATOM 763 C C . LEU A 1 97 ? -10.105 -2.779 13.813 1.00 92.12 97 LEU A C 1
ATOM 765 O O . LEU A 1 97 ? -10.321 -1.679 13.296 1.00 92.12 97 LEU A O 1
ATOM 769 N N . ASP A 1 98 ? -10.894 -3.288 14.757 1.00 94.56 98 ASP A N 1
ATOM 770 C CA . ASP A 1 98 ? -12.048 -2.565 15.292 1.00 94.56 98 ASP A CA 1
ATOM 771 C C . ASP A 1 98 ? -11.597 -1.284 15.995 1.00 94.56 98 ASP A C 1
ATOM 773 O O . ASP A 1 98 ? -12.102 -0.197 15.703 1.00 94.56 98 ASP A O 1
ATOM 777 N N . ARG A 1 99 ? -10.551 -1.369 16.828 1.00 94.00 99 ARG A N 1
ATOM 778 C CA . ARG A 1 99 ? -9.993 -0.186 17.485 1.00 94.00 99 ARG A CA 1
ATOM 779 C C . AR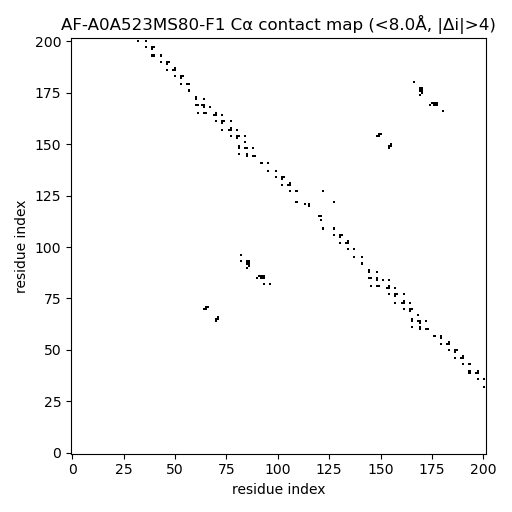G A 1 99 ? -9.408 0.812 16.487 1.00 94.00 99 ARG A C 1
ATOM 781 O O . ARG A 1 99 ? -9.589 2.013 16.658 1.00 94.00 99 ARG A O 1
ATOM 788 N N . ALA A 1 100 ? -8.738 0.350 15.433 1.00 90.19 100 ALA A N 1
ATOM 789 C CA . ALA A 1 100 ? -8.218 1.220 14.381 1.00 90.19 100 ALA A CA 1
ATOM 790 C C . ALA A 1 100 ? -9.346 1.959 13.643 1.00 90.19 100 ALA A C 1
ATOM 792 O O . ALA A 1 100 ? -9.190 3.136 13.321 1.00 90.19 100 ALA A O 1
ATOM 793 N N . THR A 1 101 ? -10.493 1.305 13.440 1.00 89.94 101 THR A N 1
ATOM 794 C CA . THR A 1 101 ? -11.690 1.919 12.844 1.00 89.94 101 THR A CA 1
ATOM 795 C C . THR A 1 101 ? -12.254 3.022 13.744 1.00 89.94 101 THR A C 1
ATOM 797 O O . THR A 1 101 ? -12.519 4.128 13.275 1.00 89.94 101 THR A O 1
ATOM 800 N N . GLU A 1 102 ? -12.373 2.764 15.049 1.00 91.56 102 GLU A N 1
ATOM 801 C CA . GLU A 1 102 ? -12.823 3.762 16.030 1.00 91.56 102 GLU A CA 1
ATOM 802 C C . GLU A 1 102 ? -11.881 4.972 16.105 1.00 91.56 102 GLU A C 1
ATOM 804 O O . GLU A 1 102 ? -12.321 6.118 16.003 1.00 91.56 102 GLU A O 1
ATOM 809 N N . VAL A 1 103 ? -10.577 4.719 16.256 1.00 88.88 103 VAL A N 1
ATOM 810 C CA . VAL A 1 103 ? -9.539 5.758 16.367 1.00 88.88 103 VAL A CA 1
ATOM 811 C C . VAL A 1 103 ? -9.435 6.562 15.069 1.00 88.88 103 VAL A C 1
ATOM 813 O O . VAL A 1 103 ? -9.239 7.776 15.113 1.00 88.88 103 VAL A O 1
ATOM 816 N N . GLY A 1 104 ? -9.606 5.917 13.912 1.00 83.38 104 GLY A N 1
ATOM 817 C CA . GLY A 1 104 ? -9.656 6.578 12.609 1.00 83.38 104 GLY A CA 1
ATOM 818 C C . GLY A 1 104 ? -10.832 7.549 12.488 1.00 83.38 104 GLY A C 1
ATOM 819 O O . GLY A 1 104 ? -10.627 8.703 12.112 1.00 83.38 104 GLY A O 1
ATOM 820 N N . ALA A 1 105 ? -12.037 7.126 12.881 1.00 85.81 105 ALA A N 1
ATOM 821 C CA . ALA A 1 105 ? -13.220 7.991 12.895 1.00 85.81 105 ALA A CA 1
ATOM 822 C C . ALA A 1 105 ? -13.072 9.161 13.885 1.00 85.81 105 ALA A C 1
ATOM 824 O O . ALA A 1 105 ? -13.495 10.287 13.612 1.00 85.81 105 ALA A O 1
ATOM 825 N N . GLU A 1 106 ? -12.438 8.920 15.035 1.00 86.50 106 GLU A N 1
ATOM 826 C CA . GLU A 1 106 ? -12.142 9.971 16.005 1.00 86.50 106 GLU A CA 1
ATOM 827 C C . GLU A 1 106 ? -11.124 10.980 15.460 1.00 86.50 106 GLU A C 1
ATOM 829 O O . GLU A 1 106 ? -11.311 12.189 15.609 1.00 86.50 106 GLU A O 1
ATOM 834 N N . LEU A 1 107 ? -10.080 10.502 14.777 1.00 82.31 107 LEU A N 1
ATOM 835 C CA . LEU A 1 107 ? -9.106 11.357 14.112 1.00 82.31 107 LEU A CA 1
ATOM 836 C C . LEU A 1 107 ? -9.775 12.204 13.026 1.00 82.31 107 LEU A C 1
ATOM 838 O O . LEU A 1 107 ? -9.591 13.419 13.026 1.00 82.31 107 LEU A O 1
ATOM 842 N N . GLU A 1 108 ? -10.597 11.601 12.166 1.00 81.19 108 GLU A N 1
ATOM 843 C CA . GLU A 1 108 ? -11.339 12.309 11.119 1.00 81.19 108 GLU A CA 1
ATOM 844 C C . GLU A 1 108 ? -12.246 13.398 11.703 1.00 81.19 108 GLU A C 1
ATOM 846 O O . GLU A 1 108 ? -12.233 14.529 11.221 1.00 81.19 108 GLU A O 1
ATOM 851 N N . ARG A 1 109 ? -12.961 13.118 12.800 1.00 82.31 109 ARG A N 1
ATOM 852 C CA . ARG A 1 109 ? -13.756 14.125 13.523 1.00 82.31 109 ARG A CA 1
ATOM 853 C C . ARG A 1 109 ? -12.907 15.317 13.978 1.00 82.31 109 ARG A C 1
ATOM 855 O O . ARG A 1 109 ? -13.384 16.449 13.981 1.00 82.31 109 ARG A O 1
ATOM 862 N N . LEU A 1 110 ? -11.666 15.073 14.389 1.00 75.94 110 LEU A N 1
ATOM 863 C CA . LEU A 1 110 ? -10.762 16.098 14.915 1.00 75.94 110 LEU A CA 1
ATOM 864 C C . LEU A 1 110 ? -9.966 16.843 13.835 1.00 75.94 110 LEU A C 1
ATOM 866 O O . LEU A 1 110 ? -9.453 17.933 14.113 1.00 75.94 110 LEU A O 1
ATOM 870 N N . THR A 1 111 ? -9.819 16.253 12.645 1.00 70.00 111 THR A N 1
ATOM 871 C CA . THR A 1 111 ? -9.042 16.799 11.518 1.00 70.00 111 THR A CA 1
ATOM 872 C C . THR A 1 111 ? -9.888 17.218 10.321 1.00 70.00 111 THR A C 1
ATOM 874 O O . THR A 1 111 ? -9.355 17.843 9.405 1.00 70.00 111 THR A O 1
ATOM 877 N N . GLY A 1 112 ? -11.176 16.869 10.300 1.00 64.31 112 GLY A N 1
ATOM 878 C CA . GLY A 1 112 ? -12.115 17.249 9.253 1.00 64.31 112 GLY A CA 1
ATOM 879 C C . GLY A 1 112 ? -12.151 18.767 9.074 1.00 64.31 112 GLY A C 1
ATOM 880 O O . GLY A 1 112 ? -11.802 19.498 10.008 1.00 64.31 112 GLY A O 1
ATOM 881 N N . PRO A 1 113 ? -12.525 19.268 7.879 1.00 55.97 113 PRO A N 1
ATOM 882 C CA . PRO A 1 113 ? -12.589 20.696 7.623 1.00 55.97 113 PRO A CA 1
ATOM 883 C C . PRO A 1 113 ? -13.473 21.326 8.688 1.00 55.97 113 PRO A C 1
ATOM 885 O O . PRO A 1 113 ? -14.687 21.136 8.724 1.00 55.97 113 PRO A O 1
ATOM 888 N N . LEU A 1 114 ? -12.801 22.048 9.573 1.00 53.31 114 LEU A N 1
ATOM 889 C CA . LEU A 1 114 ? -13.351 22.879 10.613 1.00 53.31 114 LEU A CA 1
ATOM 890 C C . LEU A 1 114 ? -14.195 23.963 9.929 1.00 53.31 114 LEU A C 1
ATOM 892 O O . LEU A 1 114 ? -13.778 25.112 9.804 1.00 53.31 114 LEU A O 1
ATOM 896 N N . LEU A 1 115 ? -15.415 23.617 9.510 1.00 50.78 115 LEU A N 1
ATOM 897 C CA . LEU A 1 115 ? -16.533 24.551 9.473 1.00 50.78 115 LEU A CA 1
ATOM 898 C C . LEU A 1 115 ? -16.869 24.886 10.931 1.00 50.78 115 LEU A C 1
ATOM 900 O O . LEU A 1 115 ? -17.975 24.623 11.394 1.00 50.78 115 LEU A O 1
ATOM 904 N N . LEU A 1 116 ? -15.880 25.399 11.675 1.00 54.31 116 LEU A N 1
ATOM 905 C CA . LEU A 1 116 ? -16.095 25.924 13.007 1.00 54.31 116 LEU A CA 1
ATOM 906 C C . LEU A 1 116 ? -17.169 26.976 12.841 1.00 54.31 116 LEU A C 1
ATOM 908 O O . LEU A 1 116 ? -17.026 27.927 12.060 1.00 54.31 116 LEU A O 1
ATOM 912 N N . SER A 1 117 ? -18.257 26.789 13.572 1.00 55.91 117 SER A N 1
ATOM 913 C CA . SER A 1 117 ? -19.182 27.890 13.748 1.00 55.91 117 SER A CA 1
ATOM 914 C C . SER A 1 117 ? -18.397 29.051 14.378 1.00 55.91 117 SER A C 1
ATOM 916 O O . SER A 1 117 ? -17.478 28.809 15.166 1.00 55.91 117 SER A O 1
ATOM 918 N N . PRO A 1 118 ? -18.688 30.320 14.041 1.00 53.19 118 PRO A N 1
ATOM 919 C CA . PRO A 1 118 ? -17.974 31.447 14.630 1.00 53.19 118 PRO A CA 1
ATOM 920 C C . PRO A 1 118 ? -18.002 31.358 16.167 1.00 53.19 118 PRO A C 1
ATOM 922 O O . PRO A 1 118 ? -19.073 31.453 16.763 1.00 53.19 118 PRO A O 1
ATOM 925 N N . GLY A 1 119 ? -16.836 31.168 16.797 1.00 59.69 119 GLY A N 1
ATOM 926 C CA . GLY A 1 119 ? -16.694 31.035 18.256 1.00 59.69 119 GLY A CA 1
ATOM 927 C C . GLY A 1 119 ? -16.487 29.612 18.789 1.00 59.69 119 GLY A C 1
ATOM 928 O O . GLY A 1 119 ? -16.441 29.438 20.002 1.00 59.69 119 GLY A O 1
ATOM 929 N N . GLU A 1 120 ? -16.362 28.611 17.921 1.00 62.91 120 GLU A N 1
ATOM 930 C CA . GLU A 1 120 ? -15.983 27.255 18.315 1.00 62.91 120 GLU A CA 1
ATOM 931 C C . GLU A 1 120 ? -14.450 27.133 18.336 1.00 62.91 120 GLU A C 1
ATOM 933 O O . GLU A 1 120 ? -13.772 27.451 17.354 1.00 62.91 120 GLU A O 1
ATOM 938 N N . ASP A 1 121 ? -13.894 26.737 19.482 1.00 62.59 121 ASP A N 1
ATOM 939 C CA . ASP A 1 121 ? -12.456 26.517 19.616 1.00 62.59 121 ASP A CA 1
ATOM 940 C C . ASP A 1 121 ? -12.070 25.206 18.912 1.00 62.59 121 ASP A C 1
ATOM 942 O O . ASP A 1 121 ? -12.785 24.205 19.032 1.00 62.59 121 ASP A O 1
ATOM 946 N N . PRO A 1 122 ? -10.939 25.162 18.185 1.00 64.00 122 PRO A N 1
ATOM 947 C CA . PRO A 1 122 ? -10.459 23.911 17.621 1.00 64.00 122 PRO A CA 1
ATOM 948 C C . PRO A 1 122 ? -10.210 22.899 18.749 1.00 64.00 122 PRO A C 1
ATOM 950 O O . PRO A 1 122 ? -9.789 23.294 19.842 1.00 64.00 122 PRO A O 1
ATOM 953 N N . PRO A 1 123 ? -10.383 21.589 18.493 1.00 67.88 123 PRO A N 1
ATOM 954 C CA . PRO A 1 123 ? -10.129 20.582 19.510 1.00 67.88 123 PRO A CA 1
ATOM 955 C C . PRO A 1 123 ? -8.705 20.706 20.086 1.00 67.88 123 PRO A C 1
ATOM 957 O O . PRO A 1 123 ? -7.784 21.118 19.359 1.00 67.88 123 PRO A O 1
ATOM 960 N N . PRO A 1 124 ? -8.488 20.354 21.367 1.00 76.00 124 PRO A N 1
ATOM 961 C CA . PRO A 1 124 ? -7.190 20.486 22.014 1.00 76.00 124 PRO A CA 1
ATOM 962 C C . PRO A 1 124 ? -6.087 19.764 21.233 1.00 76.00 124 PRO A C 1
ATOM 964 O O . PRO A 1 124 ? -6.238 18.619 20.803 1.00 76.00 124 PRO A O 1
ATOM 967 N N . ALA A 1 125 ? -4.934 20.417 21.067 1.00 76.56 125 ALA A N 1
ATOM 968 C CA . ALA A 1 125 ? -3.794 19.820 20.368 1.00 76.56 125 ALA A CA 1
ATOM 969 C C . ALA A 1 125 ? -3.295 18.528 21.046 1.00 76.56 125 ALA A C 1
ATOM 971 O O . ALA A 1 125 ? -2.789 17.629 20.372 1.00 76.56 125 ALA A O 1
ATOM 972 N N . GLU A 1 126 ? -3.470 18.422 22.363 1.00 82.31 126 GLU A N 1
ATOM 973 C CA . GLU A 1 126 ? -3.109 17.244 23.153 1.00 82.31 126 GLU A CA 1
ATOM 974 C C . GLU A 1 126 ? -3.966 16.019 22.806 1.00 82.31 126 GLU A C 1
ATOM 976 O O . GLU A 1 126 ? -3.416 14.927 22.662 1.00 82.31 126 GLU A O 1
ATOM 981 N N . GLU A 1 127 ? -5.274 16.203 22.589 1.00 82.12 127 GLU A N 1
ATOM 982 C CA . GLU A 1 127 ? -6.217 15.138 22.210 1.00 82.12 127 GLU A CA 1
ATOM 983 C C . GLU A 1 127 ? -5.865 14.576 20.826 1.00 82.12 127 GLU A C 1
ATOM 985 O O . GLU A 1 127 ? -5.630 13.376 20.683 1.00 82.12 127 GLU A O 1
ATOM 990 N N . ARG A 1 128 ? -5.654 15.454 19.832 1.00 78.81 128 ARG A N 1
ATOM 991 C CA . ARG A 1 128 ? -5.180 15.052 18.492 1.00 78.81 128 ARG A CA 1
ATOM 992 C C . ARG A 1 128 ? -3.860 14.281 18.544 1.00 78.81 128 ARG A C 1
ATOM 994 O O . ARG A 1 128 ? -3.677 13.294 17.837 1.00 78.81 128 ARG A O 1
ATOM 1001 N N . THR A 1 129 ? -2.935 14.725 19.394 1.00 85.00 129 THR A N 1
ATOM 1002 C CA . THR A 1 129 ? -1.618 14.089 19.549 1.00 85.00 129 THR A CA 1
ATOM 1003 C C . THR A 1 129 ? -1.709 12.739 20.265 1.00 85.00 129 THR A C 1
ATOM 1005 O O . THR A 1 129 ? -0.892 11.851 20.018 1.00 85.00 129 THR A O 1
ATOM 1008 N N . ALA A 1 130 ? -2.658 12.561 21.185 1.00 88.06 130 ALA A N 1
ATOM 1009 C CA . ALA A 1 130 ? -2.897 11.281 21.846 1.00 88.06 130 ALA A CA 1
ATOM 1010 C C . ALA A 1 130 ? -3.459 10.246 20.861 1.00 88.06 130 ALA A C 1
ATOM 1012 O O . ALA A 1 130 ? -2.888 9.166 20.735 1.00 88.06 130 ALA A O 1
ATOM 1013 N N . ILE A 1 131 ? -4.483 10.622 20.095 1.00 86.44 131 ILE A N 1
ATOM 1014 C CA . ILE A 1 131 ? -5.135 9.761 19.097 1.00 86.44 131 ILE A CA 1
ATOM 1015 C C . ILE A 1 131 ? -4.165 9.381 17.977 1.00 86.44 131 ILE A C 1
ATOM 1017 O O . ILE A 1 131 ? -4.050 8.210 17.623 1.00 86.44 131 ILE A O 1
ATOM 1021 N N . GLY A 1 132 ? -3.366 10.336 17.488 1.00 84.62 132 GLY A N 1
ATOM 1022 C CA . GLY A 1 132 ? -2.320 10.040 16.505 1.00 84.62 132 GLY A CA 1
ATOM 1023 C C . GLY A 1 132 ? -1.268 9.044 17.016 1.00 84.62 132 GLY A C 1
ATOM 1024 O O . GLY A 1 132 ? -0.816 8.182 16.265 1.00 84.62 132 GLY A O 1
ATOM 1025 N N . ARG A 1 133 ? -0.896 9.114 18.304 1.00 90.19 133 ARG A N 1
ATOM 1026 C CA . ARG A 1 133 ? 0.029 8.142 18.919 1.00 90.19 133 ARG A CA 1
ATOM 1027 C C . ARG A 1 133 ? -0.595 6.761 19.062 1.00 90.19 133 ARG A C 1
ATOM 1029 O O . ARG A 1 133 ? 0.104 5.771 18.864 1.00 90.19 133 ARG A O 1
ATOM 1036 N N . GLU A 1 134 ? -1.873 6.694 19.413 1.00 92.38 134 GLU A N 1
ATOM 1037 C CA . GLU A 1 134 ? -2.594 5.429 19.511 1.00 92.38 134 GLU A CA 1
ATOM 1038 C C . GLU A 1 134 ? -2.676 4.735 18.149 1.00 92.38 134 GLU A C 1
ATOM 1040 O O . GLU A 1 134 ? -2.298 3.569 18.041 1.00 92.38 134 GLU A O 1
ATOM 1045 N N . LEU A 1 135 ? -3.057 5.466 17.096 1.00 89.44 135 LEU A N 1
ATOM 1046 C CA . LEU A 1 135 ? -3.110 4.928 15.738 1.00 89.44 135 LEU A CA 1
ATOM 1047 C C . LEU A 1 135 ? -1.741 4.409 15.277 1.00 89.44 135 LEU A C 1
ATOM 1049 O O . LEU A 1 135 ? -1.643 3.292 14.775 1.00 89.44 135 LEU A O 1
ATOM 1053 N N . ALA A 1 136 ? -0.670 5.171 15.522 1.00 89.19 136 ALA A N 1
ATOM 1054 C CA . ALA A 1 136 ? 0.691 4.746 15.193 1.00 89.19 136 ALA A CA 1
ATOM 1055 C C . ALA A 1 136 ? 1.114 3.475 15.956 1.00 89.19 136 ALA A C 1
ATOM 1057 O O . ALA A 1 136 ? 1.833 2.628 15.421 1.00 89.19 136 ALA A O 1
ATOM 1058 N N . GLN A 1 137 ? 0.673 3.319 17.208 1.00 93.44 137 GLN A N 1
ATOM 1059 C CA . GLN A 1 137 ? 0.952 2.122 17.996 1.00 93.44 137 GLN A CA 1
ATOM 1060 C C . GLN A 1 137 ? 0.150 0.911 17.502 1.00 93.44 137 GLN A C 1
ATOM 1062 O O . GLN A 1 137 ? 0.705 -0.189 17.443 1.00 93.44 137 GLN A O 1
ATOM 1067 N N . LEU A 1 138 ? -1.117 1.096 17.121 1.00 91.38 138 LEU A N 1
ATOM 1068 C CA . LEU A 1 138 ? -1.935 0.052 16.498 1.00 91.38 138 LEU A CA 1
ATOM 1069 C C . LEU A 1 138 ? -1.319 -0.397 15.174 1.00 91.38 138 LEU A C 1
ATOM 1071 O O . LEU A 1 138 ? -1.095 -1.588 14.988 1.00 91.38 138 LEU A O 1
ATOM 1075 N N . GLU A 1 139 ? -0.944 0.541 14.303 1.00 90.31 139 GLU A N 1
ATOM 1076 C CA . GLU A 1 139 ? -0.279 0.242 13.032 1.00 90.31 139 GLU A CA 1
ATOM 1077 C C . GLU A 1 139 ? 1.015 -0.549 13.254 1.00 90.31 139 GLU A C 1
ATOM 1079 O O . GLU A 1 139 ? 1.224 -1.595 12.643 1.00 90.31 139 GLU A O 1
ATOM 1084 N N . LYS A 1 140 ? 1.866 -0.104 14.186 1.00 93.44 140 LYS A N 1
ATOM 1085 C 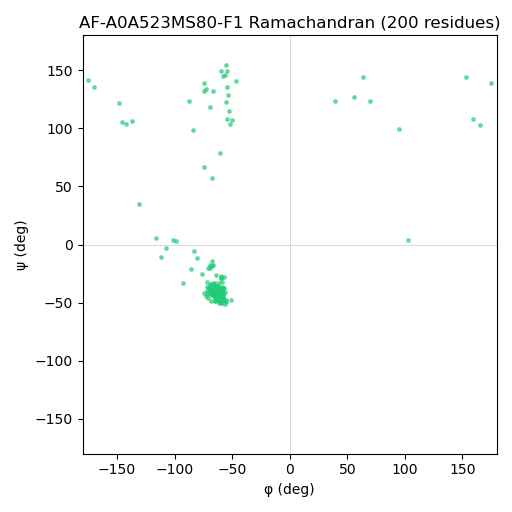CA . LYS A 1 140 ? 3.101 -0.814 14.541 1.00 93.44 140 LYS A CA 1
ATOM 1086 C C . LYS A 1 140 ? 2.835 -2.246 15.014 1.00 93.44 140 LYS A C 1
ATOM 1088 O O . LYS A 1 140 ? 3.639 -3.130 14.732 1.00 93.44 140 LYS A O 1
ATOM 1093 N N . THR A 1 141 ? 1.747 -2.454 15.750 1.00 93.69 141 THR A N 1
ATOM 1094 C CA . THR A 1 141 ? 1.367 -3.764 16.298 1.00 93.69 141 THR A CA 1
ATOM 1095 C C . THR A 1 141 ? 0.814 -4.679 15.208 1.00 93.69 141 THR A C 1
ATOM 1097 O O . THR A 1 141 ? 1.191 -5.843 15.146 1.00 93.69 141 THR A O 1
ATOM 1100 N N . MET A 1 142 ? -0.020 -4.148 14.312 1.00 93.12 142 MET A N 1
ATOM 1101 C CA . MET A 1 142 ? -0.638 -4.906 13.222 1.00 93.12 142 MET A CA 1
ATOM 1102 C C . MET A 1 142 ? 0.320 -5.191 12.063 1.00 93.12 142 MET A C 1
ATOM 1104 O O . MET A 1 142 ? 0.115 -6.162 11.342 1.00 93.12 142 MET A O 1
ATOM 1108 N N . ARG A 1 143 ? 1.364 -4.371 11.873 1.00 92.50 143 ARG A N 1
ATOM 1109 C CA . ARG A 1 143 ? 2.254 -4.443 10.704 1.00 92.50 143 ARG A CA 1
ATOM 1110 C C . ARG A 1 143 ? 2.813 -5.844 10.418 1.00 92.50 143 ARG A C 1
ATOM 1112 O O . ARG A 1 143 ? 2.721 -6.242 9.265 1.00 92.50 143 ARG A O 1
ATOM 1119 N N . PRO A 1 144 ? 3.351 -6.610 11.389 1.00 94.44 144 PRO A N 1
ATOM 1120 C CA . PRO A 1 144 ? 3.870 -7.950 11.105 1.00 94.44 144 PRO A CA 1
ATOM 1121 C C . PRO A 1 144 ? 2.786 -8.899 10.582 1.00 94.44 144 PRO A C 1
ATOM 1123 O O . PRO A 1 144 ? 2.999 -9.573 9.581 1.00 94.44 144 PRO A O 1
ATOM 1126 N N . VAL A 1 145 ? 1.605 -8.881 11.210 1.00 94.81 145 VAL A N 1
ATOM 1127 C CA . VAL A 1 145 ? 0.458 -9.718 10.820 1.00 94.81 145 VAL A CA 1
ATOM 1128 C C . VAL A 1 145 ? -0.068 -9.311 9.446 1.00 94.81 145 VAL A C 1
ATOM 1130 O O . VAL A 1 145 ? -0.375 -10.163 8.622 1.00 94.81 145 VAL A O 1
ATOM 1133 N N . GLN A 1 146 ? -0.139 -8.008 9.169 1.00 91.00 146 GLN A N 1
ATOM 1134 C CA . GLN A 1 146 ? -0.538 -7.495 7.862 1.00 91.00 146 GLN A CA 1
ATOM 1135 C C . GLN A 1 146 ? 0.462 -7.897 6.770 1.00 91.00 146 GLN A C 1
ATOM 1137 O O . GLN A 1 146 ? 0.043 -8.297 5.690 1.00 91.00 146 GLN A O 1
ATOM 1142 N N . SER A 1 147 ? 1.769 -7.795 7.035 1.00 90.81 147 SER A N 1
ATOM 1143 C CA . SER A 1 147 ? 2.809 -8.213 6.091 1.00 90.81 147 SER A CA 1
ATOM 1144 C C . SER A 1 147 ? 2.699 -9.697 5.758 1.00 90.81 147 SER A C 1
ATOM 1146 O O . SER A 1 147 ? 2.704 -10.039 4.583 1.00 90.81 147 SER A O 1
ATOM 1148 N N . GLU A 1 148 ? 2.520 -10.555 6.762 1.00 93.19 148 GLU A N 1
ATOM 1149 C CA . GLU A 1 148 ? 2.328 -11.993 6.552 1.00 93.19 148 GLU A CA 1
ATOM 1150 C C . GLU A 1 148 ? 1.007 -12.299 5.824 1.00 93.19 148 GLU A C 1
ATOM 1152 O O . GLU A 1 148 ? 0.977 -13.111 4.904 1.00 93.1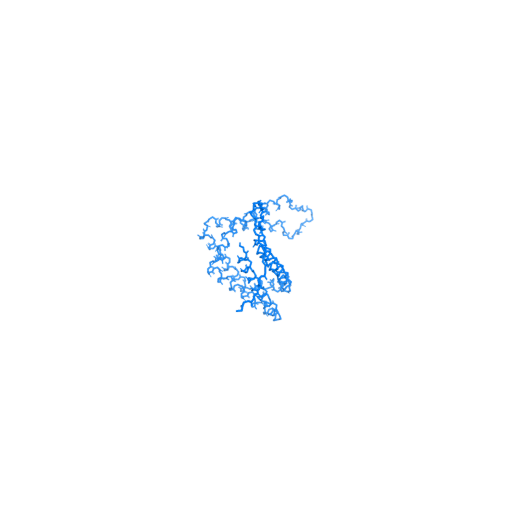9 148 GLU A O 1
ATOM 1157 N N . ALA A 1 149 ? -0.083 -11.599 6.155 1.00 93.44 149 ALA A N 1
ATOM 1158 C CA . ALA A 1 149 ? -1.359 -11.756 5.459 1.00 93.44 149 ALA A CA 1
ATOM 1159 C C . ALA A 1 149 ? -1.270 -11.371 3.973 1.00 93.44 149 ALA A C 1
ATOM 1161 O O . ALA A 1 149 ? -1.894 -12.019 3.139 1.00 93.44 149 ALA A O 1
ATOM 1162 N N . LEU A 1 150 ? -0.484 -10.350 3.620 1.00 91.75 150 LEU A N 1
ATOM 1163 C CA . LEU A 1 150 ? -0.272 -9.934 2.227 1.00 91.75 150 LEU A CA 1
ATOM 1164 C C . LEU A 1 150 ? 0.508 -10.963 1.393 1.00 91.75 150 LEU A C 1
ATOM 1166 O O . LEU A 1 150 ? 0.445 -10.908 0.165 1.00 91.75 150 LEU A O 1
ATOM 1170 N N . GLU A 1 151 ? 1.224 -11.892 2.031 1.00 92.94 151 GLU A N 1
ATOM 1171 C CA . GLU A 1 151 ? 1.887 -13.012 1.354 1.00 92.94 151 GLU A CA 1
ATOM 1172 C C . GLU A 1 151 ? 0.918 -14.165 1.038 1.00 92.94 151 GLU A C 1
ATOM 1174 O O . GLU A 1 151 ? 1.260 -15.065 0.264 1.00 92.94 151 GLU A O 1
ATOM 1179 N N . ASP A 1 152 ? -0.299 -14.146 1.594 1.00 96.62 152 ASP A N 1
ATOM 1180 C CA . ASP A 1 152 ? -1.312 -15.153 1.299 1.00 96.62 152 ASP A CA 1
ATOM 1181 C C . ASP A 1 152 ? -1.781 -15.058 -0.171 1.00 96.62 152 ASP A C 1
ATOM 1183 O O . ASP A 1 152 ? -2.116 -13.966 -0.645 1.00 96.62 152 ASP A O 1
ATOM 1187 N N . PRO A 1 153 ? -1.845 -16.181 -0.918 1.00 96.19 153 PRO A N 1
ATOM 1188 C CA . PRO A 1 153 ? -2.229 -16.167 -2.329 1.00 96.19 153 PRO A CA 1
ATOM 1189 C C . PRO A 1 153 ? -3.619 -15.584 -2.609 1.00 96.19 153 PRO A C 1
ATOM 1191 O O . PRO A 1 153 ? -3.824 -15.000 -3.674 1.00 96.19 153 PRO A O 1
ATOM 1194 N N . GLU A 1 154 ? -4.579 -15.746 -1.695 1.00 96.44 154 GLU A N 1
ATOM 1195 C CA . GLU A 1 154 ? -5.934 -15.218 -1.863 1.00 96.44 154 GLU A CA 1
ATOM 1196 C C . GLU A 1 154 ? -5.949 -13.696 -1.692 1.00 96.44 154 GLU A C 1
ATOM 1198 O O . GLU A 1 154 ? -6.518 -12.981 -2.523 1.00 96.44 154 GLU A O 1
ATOM 1203 N N . VAL A 1 155 ? -5.246 -13.193 -0.672 1.00 95.06 155 VAL A N 1
ATOM 1204 C CA . VAL A 1 155 ? -5.066 -11.754 -0.432 1.00 95.06 155 VAL A CA 1
ATOM 1205 C C . VAL A 1 155 ? -4.321 -11.107 -1.602 1.00 95.06 155 VAL A C 1
ATOM 1207 O O . VAL A 1 155 ? -4.764 -10.085 -2.133 1.00 95.06 155 VAL A O 1
ATOM 1210 N N . ALA A 1 156 ? -3.225 -11.721 -2.055 1.00 92.12 156 ALA A N 1
ATOM 1211 C CA . ALA A 1 156 ? -2.452 -11.252 -3.200 1.00 92.12 156 ALA A CA 1
ATOM 1212 C C . ALA A 1 156 ? -3.288 -11.237 -4.492 1.00 92.12 156 ALA A C 1
ATOM 1214 O O . ALA A 1 156 ? -3.202 -10.289 -5.274 1.00 92.12 156 ALA A O 1
ATOM 1215 N N . GLY A 1 157 ? -4.134 -12.252 -4.698 1.00 94.19 157 GLY A N 1
ATOM 1216 C CA . GLY A 1 157 ? -5.067 -12.316 -5.823 1.00 94.19 157 GLY A CA 1
ATOM 1217 C C . GLY A 1 157 ? -6.103 -11.190 -5.797 1.00 94.19 157 GLY A C 1
ATOM 1218 O O . GLY A 1 157 ? -6.283 -10.502 -6.802 1.00 94.19 157 GLY A O 1
ATOM 1219 N N . ALA A 1 158 ? -6.735 -10.947 -4.645 1.00 93.94 158 ALA A N 1
ATOM 1220 C CA . ALA A 1 158 ? -7.693 -9.853 -4.480 1.00 93.94 158 ALA A CA 1
ATOM 1221 C C . ALA A 1 158 ? -7.040 -8.473 -4.687 1.00 93.94 158 ALA A C 1
ATOM 1223 O O . ALA A 1 158 ? -7.628 -7.589 -5.312 1.00 93.94 158 ALA A O 1
ATOM 1224 N N . PHE A 1 159 ? -5.803 -8.294 -4.216 1.00 92.69 159 PHE A N 1
ATOM 1225 C CA . PHE A 1 159 ? -5.044 -7.065 -4.441 1.00 92.69 159 PHE A CA 1
ATOM 1226 C C . PHE A 1 159 ? -4.686 -6.858 -5.920 1.00 92.69 159 PHE A C 1
ATOM 1228 O O . PHE A 1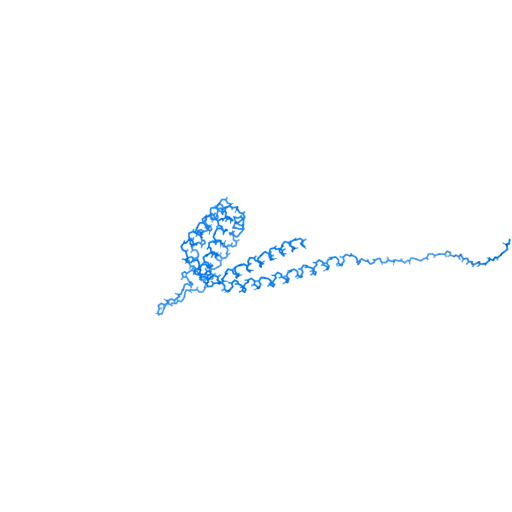 159 ? -4.785 -5.739 -6.427 1.00 92.69 159 PHE A O 1
ATOM 1235 N N . ALA A 1 160 ? -4.299 -7.923 -6.628 1.00 92.00 160 ALA A N 1
ATOM 1236 C CA . ALA A 1 160 ? -4.005 -7.861 -8.058 1.00 92.00 160 ALA A CA 1
ATOM 1237 C C . ALA A 1 160 ? -5.243 -7.463 -8.878 1.00 92.00 160 ALA A C 1
ATOM 1239 O O . ALA A 1 160 ? -5.144 -6.592 -9.740 1.00 92.00 160 ALA A O 1
ATOM 1240 N N . GLU A 1 161 ? -6.408 -8.032 -8.558 1.00 94.81 161 GLU A N 1
ATOM 1241 C CA . GLU A 1 161 ? -7.688 -7.692 -9.193 1.00 94.81 161 GLU A CA 1
ATOM 1242 C C . GLU A 1 161 ? -8.060 -6.216 -8.965 1.00 94.81 161 GLU A C 1
ATOM 1244 O O . GLU A 1 161 ? -8.439 -5.507 -9.902 1.00 94.81 161 GLU A O 1
ATOM 1249 N N . LEU A 1 162 ? -7.869 -5.710 -7.741 1.00 93.88 162 LEU A N 1
ATOM 1250 C CA . LEU A 1 162 ? -8.043 -4.289 -7.434 1.00 93.88 162 LEU A CA 1
ATOM 1251 C C . LEU A 1 162 ? -7.075 -3.409 -8.243 1.00 93.88 162 LEU A C 1
ATOM 1253 O O . LEU A 1 162 ? -7.509 -2.423 -8.841 1.00 93.88 162 LEU A O 1
ATOM 1257 N N . LYS A 1 163 ? -5.779 -3.758 -8.297 1.00 91.25 163 LYS A N 1
ATOM 1258 C CA . LYS A 1 163 ? -4.768 -3.012 -9.072 1.00 91.25 163 LYS A CA 1
ATOM 1259 C C . LYS A 1 163 ? -5.151 -2.946 -10.552 1.00 91.25 163 LYS A C 1
ATOM 1261 O O . LYS A 1 163 ? -5.077 -1.870 -11.147 1.00 91.25 163 LYS A O 1
ATOM 1266 N N . GLU A 1 164 ? -5.567 -4.067 -11.136 1.00 93.75 164 GLU A N 1
ATOM 1267 C CA . GLU A 1 164 ? -5.979 -4.145 -12.540 1.00 93.75 164 GLU A CA 1
ATOM 1268 C C . GLU A 1 164 ? -7.213 -3.278 -12.810 1.00 93.75 164 GLU A C 1
ATOM 1270 O O . GLU A 1 164 ? -7.228 -2.511 -13.773 1.00 93.75 164 GLU A O 1
ATOM 1275 N N . SER A 1 165 ? -8.212 -3.318 -11.926 1.00 94.69 165 SER A N 1
ATOM 1276 C CA . SER A 1 165 ? -9.421 -2.497 -12.054 1.00 94.69 165 SER A CA 1
ATOM 1277 C C . SER A 1 165 ? -9.141 -0.994 -11.943 1.00 94.69 165 SER A C 1
ATOM 1279 O O . SER A 1 165 ? -9.652 -0.197 -12.740 1.00 94.69 165 SER A O 1
ATOM 1281 N N . VAL A 1 166 ? -8.268 -0.590 -11.012 1.00 93.19 166 VAL A N 1
ATOM 1282 C CA . VAL A 1 166 ? -7.810 0.802 -10.894 1.00 93.19 166 VAL A CA 1
ATOM 1283 C C . VAL A 1 166 ? -7.077 1.230 -12.165 1.00 93.19 166 VAL A C 1
ATOM 1285 O O . VAL A 1 166 ? -7.390 2.283 -12.718 1.00 93.19 166 VAL A O 1
ATOM 1288 N N . ALA A 1 167 ? -6.146 0.416 -12.670 1.00 92.50 167 ALA A N 1
ATOM 1289 C CA . ALA A 1 167 ? -5.413 0.710 -13.900 1.00 92.50 167 ALA A CA 1
ATOM 1290 C C . ALA A 1 167 ? -6.351 0.830 -15.113 1.00 92.50 167 ALA A C 1
ATOM 1292 O O . ALA A 1 167 ? -6.280 1.811 -15.854 1.00 92.50 167 ALA A O 1
ATOM 1293 N N . ALA A 1 168 ? -7.283 -0.111 -15.281 1.00 94.31 168 ALA A N 1
ATOM 1294 C CA . ALA A 1 168 ? -8.278 -0.082 -16.350 1.00 94.31 168 ALA A CA 1
ATOM 1295 C C . ALA A 1 168 ? -9.172 1.165 -16.267 1.00 94.31 168 ALA A C 1
ATOM 1297 O O . ALA A 1 168 ? -9.484 1.785 -17.286 1.00 94.31 168 ALA A O 1
ATOM 1298 N N . THR A 1 169 ? -9.552 1.571 -15.054 1.00 94.56 169 THR A N 1
ATOM 1299 C CA . THR A 1 169 ? -10.339 2.785 -14.830 1.00 94.56 169 THR A CA 1
ATOM 1300 C C . THR A 1 169 ? -9.540 4.045 -15.145 1.00 94.56 169 THR A C 1
ATOM 1302 O O . THR A 1 169 ? -10.060 4.920 -15.832 1.00 94.56 169 THR A O 1
ATOM 1305 N N . ILE A 1 170 ? -8.271 4.122 -14.739 1.00 93.31 170 ILE A N 1
ATOM 1306 C CA . ILE A 1 170 ? -7.377 5.236 -15.088 1.00 93.31 170 ILE A CA 1
ATOM 1307 C C . ILE A 1 170 ? -7.249 5.370 -16.609 1.00 93.31 170 ILE A C 1
ATOM 1309 O O . ILE A 1 170 ? -7.441 6.464 -17.126 1.00 93.31 170 ILE A O 1
ATOM 1313 N N . VAL A 1 171 ? -7.013 4.272 -17.333 1.00 95.12 171 VAL A N 1
ATOM 1314 C CA . VAL A 1 171 ? -6.905 4.282 -18.806 1.00 95.12 171 VAL A CA 1
ATOM 1315 C C . VAL A 1 171 ? -8.227 4.666 -19.476 1.00 95.12 171 VAL A C 1
ATOM 1317 O O . VAL A 1 171 ? -8.242 5.304 -20.526 1.00 95.12 171 VAL A O 1
ATOM 1320 N N . ARG A 1 172 ? -9.367 4.304 -18.880 1.00 95.25 172 ARG A N 1
ATOM 1321 C CA . ARG A 1 172 ? -10.683 4.733 -19.369 1.00 95.25 172 ARG A CA 1
ATOM 1322 C C . ARG A 1 172 ? -10.926 6.228 -19.146 1.00 95.25 172 ARG A C 1
ATOM 1324 O O . ARG A 1 172 ? -11.575 6.849 -19.986 1.00 95.25 172 ARG A O 1
ATOM 1331 N N . LEU A 1 173 ? -10.460 6.782 -18.025 1.00 93.06 173 LEU A N 1
ATOM 1332 C CA . LEU A 1 173 ? -10.537 8.216 -17.728 1.00 93.06 173 LEU A CA 1
ATOM 1333 C C . LEU A 1 173 ? -9.602 9.020 -18.639 1.00 93.06 173 LEU A C 1
ATOM 1335 O O . LEU A 1 173 ? -9.998 10.069 -19.144 1.00 93.06 173 LEU A O 1
ATOM 1339 N N . ASP A 1 174 ? -8.394 8.507 -18.867 1.00 94.31 174 ASP A N 1
ATOM 1340 C CA . ASP A 1 174 ? -7.384 9.098 -19.737 1.00 94.31 174 ASP A CA 1
ATOM 1341 C C . ASP A 1 174 ? -6.560 8.002 -20.447 1.00 94.31 174 ASP A C 1
ATOM 1343 O O . ASP A 1 174 ? -5.693 7.376 -19.828 1.00 94.31 174 ASP A O 1
ATOM 1347 N N . PRO A 1 175 ? -6.791 7.763 -21.752 1.00 93.19 175 PRO A N 1
ATOM 1348 C CA . PRO A 1 175 ? -6.046 6.764 -22.515 1.00 93.19 175 PRO A CA 1
ATOM 1349 C C . PRO A 1 175 ? -4.535 7.011 -22.574 1.00 93.19 175 PRO A C 1
ATOM 1351 O O . PRO A 1 175 ? -3.772 6.048 -22.684 1.00 93.19 175 PRO A O 1
ATOM 1354 N N . ASP A 1 176 ? -4.087 8.267 -22.469 1.00 91.75 176 ASP A N 1
ATOM 1355 C CA . ASP A 1 176 ? -2.660 8.600 -22.510 1.00 91.75 176 ASP A CA 1
ATOM 1356 C C . ASP A 1 176 ? -1.941 8.146 -21.225 1.00 91.75 176 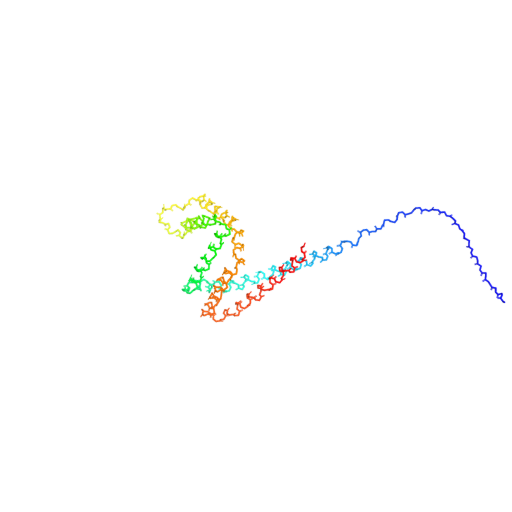ASP A C 1
ATOM 1358 O O . ASP A 1 176 ? -0.731 7.895 -21.237 1.00 91.75 176 ASP A O 1
ATOM 1362 N N . ALA A 1 177 ? -2.685 7.926 -20.133 1.00 92.31 177 ALA A N 1
ATOM 1363 C CA . ALA A 1 177 ? -2.151 7.407 -18.876 1.00 92.31 177 ALA A CA 1
ATOM 1364 C C . ALA A 1 177 ? -1.664 5.950 -18.972 1.00 92.31 177 ALA A C 1
ATOM 1366 O O . ALA A 1 177 ? -0.924 5.502 -18.094 1.00 92.31 177 ALA A O 1
ATOM 1367 N N . ALA A 1 178 ? -2.016 5.212 -20.034 1.00 91.50 178 ALA A N 1
ATOM 1368 C CA . ALA A 1 178 ? -1.519 3.855 -20.265 1.00 91.50 178 ALA A CA 1
ATOM 1369 C C . ALA A 1 178 ? 0.018 3.810 -20.332 1.00 91.50 178 ALA A C 1
ATOM 1371 O O . ALA A 1 178 ? 0.638 2.943 -19.718 1.00 91.50 178 ALA A O 1
ATOM 1372 N N . LEU A 1 179 ? 0.634 4.789 -21.005 1.00 91.38 179 LEU A N 1
ATOM 1373 C CA . LEU A 1 179 ? 2.094 4.903 -21.087 1.00 91.38 179 LEU A CA 1
ATOM 1374 C C . LEU A 1 179 ? 2.711 5.207 -19.719 1.00 91.38 179 LEU A C 1
ATOM 1376 O O . LEU A 1 179 ? 3.777 4.696 -19.387 1.00 91.38 179 LEU A O 1
ATOM 1380 N N . THR A 1 180 ? 2.046 6.035 -18.915 1.00 91.50 180 THR A N 1
ATOM 1381 C CA . THR A 1 180 ? 2.509 6.382 -17.569 1.00 91.50 180 THR A CA 1
ATOM 1382 C C . THR A 1 180 ? 2.448 5.175 -16.633 1.00 91.50 180 THR A C 1
ATOM 1384 O O . THR A 1 180 ? 3.388 4.943 -15.878 1.00 91.50 180 THR A O 1
ATOM 1387 N N . LEU A 1 181 ? 1.388 4.366 -16.717 1.00 89.88 181 LEU A N 1
ATOM 1388 C CA . LEU A 1 181 ? 1.261 3.119 -15.957 1.00 89.88 181 LEU A CA 1
ATOM 1389 C C . LEU A 1 181 ? 2.317 2.085 -16.376 1.00 89.88 181 LEU A C 1
ATOM 1391 O O . LEU A 1 181 ? 2.966 1.503 -15.511 1.00 89.88 181 LEU A O 1
ATOM 1395 N N . GLU A 1 182 ? 2.560 1.919 -17.679 1.00 92.62 182 GLU A N 1
ATOM 1396 C CA . GLU A 1 182 ? 3.625 1.044 -18.187 1.00 92.62 182 GLU A CA 1
ATOM 1397 C C . GLU A 1 182 ? 5.005 1.484 -17.671 1.00 92.62 182 GLU A C 1
ATOM 1399 O O . GLU A 1 182 ? 5.796 0.663 -17.206 1.00 92.62 182 GLU A O 1
ATOM 1404 N N . GLN A 1 183 ? 5.286 2.792 -17.679 1.00 91.94 183 GLN A N 1
ATOM 1405 C CA . GLN A 1 183 ? 6.520 3.338 -17.107 1.00 91.94 183 GLN A CA 1
ATOM 1406 C C . GLN A 1 183 ? 6.653 3.027 -15.612 1.00 91.94 183 GLN A C 1
ATOM 1408 O O . GLN A 1 183 ? 7.752 2.708 -15.159 1.00 91.94 183 GLN A O 1
ATOM 1413 N N . MET A 1 184 ? 5.561 3.099 -14.843 1.00 92.12 184 MET A N 1
ATOM 1414 C CA . MET A 1 184 ? 5.581 2.730 -13.425 1.00 92.12 184 MET A CA 1
ATOM 1415 C C . MET A 1 184 ? 5.917 1.254 -13.226 1.00 92.12 184 MET A C 1
ATOM 1417 O O . MET A 1 184 ? 6.765 0.954 -12.390 1.00 92.12 184 MET A O 1
ATOM 1421 N N . ASP A 1 185 ? 5.304 0.351 -13.996 1.00 90.31 185 ASP A N 1
ATOM 1422 C CA . ASP A 1 185 ? 5.568 -1.088 -13.890 1.00 90.31 185 ASP A CA 1
ATOM 1423 C C . ASP A 1 185 ? 7.027 -1.428 -14.257 1.00 90.31 185 ASP A C 1
ATOM 1425 O O . ASP A 1 185 ? 7.659 -2.250 -13.591 1.00 90.31 185 ASP A O 1
ATOM 1429 N N . VAL A 1 186 ? 7.606 -0.752 -15.259 1.00 94.31 186 VAL A N 1
ATOM 1430 C CA . VAL A 1 186 ? 9.031 -0.902 -15.611 1.00 94.31 186 VAL A CA 1
ATOM 1431 C C . VAL A 1 186 ? 9.941 -0.448 -14.467 1.00 94.31 186 VAL A C 1
ATOM 1433 O O . VAL A 1 186 ? 10.876 -1.165 -14.105 1.00 94.31 186 VAL A O 1
ATOM 1436 N N . ILE A 1 187 ? 9.675 0.723 -13.878 1.00 91.50 187 ILE A N 1
ATOM 1437 C CA . ILE A 1 187 ? 10.476 1.250 -12.764 1.00 91.50 187 ILE A CA 1
ATOM 1438 C C . ILE A 1 187 ? 10.366 0.336 -11.532 1.00 91.50 187 ILE A C 1
ATOM 1440 O O . ILE A 1 187 ? 11.377 0.063 -10.886 1.00 91.50 187 ILE A O 1
ATOM 1444 N N . ASP A 1 188 ? 9.167 -0.157 -11.220 1.00 90.19 188 ASP A N 1
ATOM 1445 C CA . ASP A 1 188 ? 8.914 -1.055 -10.088 1.00 90.19 188 ASP A CA 1
ATOM 1446 C C . ASP A 1 188 ? 9.683 -2.382 -10.229 1.00 90.19 188 ASP A C 1
ATOM 1448 O O . ASP A 1 188 ? 10.345 -2.826 -9.288 1.00 90.19 188 ASP A O 1
ATOM 1452 N N . GLU A 1 189 ? 9.706 -2.985 -11.424 1.00 93.38 189 GLU A N 1
ATOM 1453 C CA . GLU A 1 189 ? 10.497 -4.200 -11.661 1.00 93.38 189 GLU A CA 1
ATOM 1454 C C . GLU A 1 189 ? 12.013 -3.939 -11.591 1.00 93.38 189 GLU A C 1
ATOM 1456 O O . GLU A 1 189 ? 12.761 -4.770 -11.062 1.00 93.38 189 GLU A O 1
ATOM 1461 N N . GLU A 1 190 ? 12.491 -2.778 -12.059 1.00 94.44 190 GLU A N 1
ATOM 1462 C CA . GLU A 1 190 ? 13.895 -2.388 -11.877 1.00 94.44 190 GLU A CA 1
ATOM 1463 C C . GLU A 1 190 ? 14.259 -2.244 -10.391 1.00 94.44 190 GLU A C 1
ATOM 1465 O O . GLU A 1 190 ? 15.311 -2.737 -9.976 1.00 94.44 190 GLU A O 1
ATOM 1470 N N . ILE A 1 191 ? 13.392 -1.633 -9.577 1.00 91.44 191 ILE A N 1
ATOM 1471 C CA . ILE A 1 191 ? 13.596 -1.509 -8.126 1.00 91.44 191 ILE A CA 1
ATOM 1472 C C . ILE A 1 191 ? 13.651 -2.894 -7.474 1.00 91.44 191 ILE A C 1
ATOM 1474 O O . ILE A 1 191 ? 14.614 -3.185 -6.766 1.00 91.44 191 ILE A O 1
ATOM 1478 N N . ARG A 1 192 ? 12.699 -3.791 -7.770 1.00 90.81 192 ARG A N 1
ATOM 1479 C CA . ARG A 1 192 ? 12.710 -5.169 -7.238 1.00 90.81 192 ARG A CA 1
ATOM 1480 C C . ARG A 1 192 ? 13.973 -5.931 -7.618 1.00 90.81 192 ARG A C 1
ATOM 1482 O O . ARG A 1 192 ? 14.498 -6.716 -6.828 1.00 90.81 192 ARG A O 1
ATOM 1489 N N . LYS A 1 193 ? 14.476 -5.728 -8.837 1.00 93.06 193 LYS A N 1
ATOM 1490 C CA . LYS A 1 193 ? 15.740 -6.325 -9.272 1.00 93.06 193 LYS A CA 1
ATOM 1491 C C . LYS A 1 193 ? 16.917 -5.812 -8.442 1.00 93.06 193 LYS A C 1
ATOM 1493 O O . LYS A 1 193 ? 17.747 -6.630 -8.052 1.00 93.06 193 LYS A O 1
ATOM 1498 N N . LEU A 1 194 ? 16.984 -4.511 -8.167 1.00 91.62 194 LEU A N 1
ATOM 1499 C CA . LEU A 1 194 ? 18.026 -3.933 -7.316 1.00 91.62 194 LEU A CA 1
ATOM 1500 C C . LEU A 1 194 ? 17.918 -4.423 -5.871 1.00 91.62 194 LEU A C 1
ATOM 1502 O O . LEU A 1 194 ? 18.942 -4.750 -5.284 1.00 91.62 194 LEU A O 1
ATOM 1506 N N . ASP A 1 195 ? 16.706 -4.552 -5.330 1.00 90.25 195 ASP A N 1
ATOM 1507 C CA . ASP A 1 195 ? 16.480 -5.084 -3.980 1.00 90.25 195 ASP A CA 1
ATOM 1508 C C . ASP A 1 195 ? 16.998 -6.522 -3.843 1.00 90.25 195 ASP A C 1
ATOM 1510 O O . ASP A 1 195 ? 17.692 -6.840 -2.878 1.00 90.25 195 ASP A O 1
ATOM 1514 N N . ARG A 1 196 ? 16.757 -7.376 -4.850 1.00 92.88 196 ARG A N 1
ATOM 1515 C CA . ARG A 1 196 ? 17.335 -8.732 -4.900 1.00 92.88 196 ARG A CA 1
ATOM 1516 C C . ARG A 1 196 ? 18.866 -8.703 -4.933 1.00 92.88 196 ARG A C 1
ATOM 1518 O O . ARG A 1 196 ? 19.502 -9.447 -4.197 1.00 92.88 196 ARG A O 1
ATOM 1525 N N . GLN A 1 197 ? 19.457 -7.833 -5.753 1.00 92.12 197 GLN A N 1
ATOM 1526 C CA . GLN A 1 197 ? 20.917 -7.699 -5.849 1.00 92.12 197 GLN A CA 1
ATOM 1527 C C . GLN A 1 197 ? 21.546 -7.171 -4.556 1.00 92.12 197 GLN A C 1
ATOM 1529 O O . GLN A 1 197 ? 22.627 -7.610 -4.180 1.00 92.12 197 GLN A O 1
ATOM 1534 N N . LEU A 1 198 ? 20.882 -6.240 -3.870 1.00 90.44 198 LEU A N 1
ATOM 1535 C CA . LEU A 1 198 ? 21.329 -5.730 -2.577 1.00 90.44 198 LEU A CA 1
ATOM 1536 C C . LEU A 1 198 ? 21.286 -6.823 -1.509 1.00 90.44 198 LEU A C 1
ATOM 1538 O O . LEU A 1 198 ? 22.269 -6.983 -0.796 1.00 90.44 198 LEU A O 1
ATOM 1542 N N . ALA A 1 199 ? 20.217 -7.623 -1.461 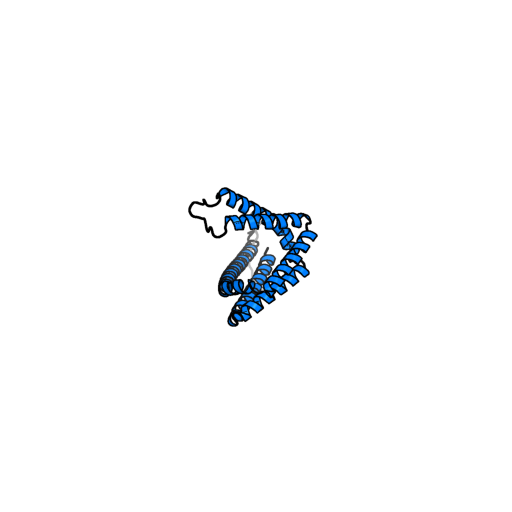1.00 90.75 199 ALA A N 1
ATOM 1543 C CA . ALA A 1 199 ? 20.106 -8.748 -0.533 1.00 90.75 199 ALA A CA 1
ATOM 1544 C C . ALA A 1 199 ? 21.192 -9.822 -0.754 1.00 90.75 199 ALA A C 1
ATOM 1546 O O . ALA A 1 199 ? 21.657 -10.432 0.201 1.00 90.75 199 ALA A O 1
ATOM 1547 N N . GLU A 1 200 ? 21.640 -10.038 -1.997 1.00 91.12 200 GLU A N 1
ATOM 1548 C CA . GLU A 1 200 ? 22.774 -10.929 -2.310 1.00 91.12 200 GLU A CA 1
ATOM 1549 C C . GLU A 1 200 ? 24.132 -10.381 -1.823 1.00 91.12 200 GLU A C 1
ATOM 1551 O O . GLU A 1 200 ? 25.097 -11.139 -1.685 1.00 91.12 200 GLU A O 1
ATOM 1556 N N . LEU A 1 201 ? 24.221 -9.068 -1.579 1.00 85.25 201 LEU A N 1
ATOM 1557 C CA . LEU A 1 201 ? 25.408 -8.374 -1.077 1.00 85.25 201 LEU A CA 1
ATOM 1558 C C . LEU A 1 201 ? 25.370 -8.117 0.437 1.00 85.25 201 LEU A C 1
ATOM 1560 O O . LEU A 1 201 ? 26.334 -7.544 0.959 1.00 85.25 201 LEU A O 1
ATOM 1564 N N . GLU A 1 202 ? 24.350 -8.577 1.163 1.00 73.81 202 GLU A N 1
ATOM 1565 C CA . GLU A 1 202 ? 24.307 -8.620 2.639 1.00 73.81 202 GLU A CA 1
ATOM 1566 C C . GLU A 1 202 ? 24.886 -9.929 3.205 1.00 73.81 202 GLU A C 1
ATOM 1568 O O . GLU A 1 202 ? 25.466 -9.874 4.311 1.00 73.81 202 GLU A O 1
#

Sequence (202 aa):
MRTKDLCRSIGLSALITLAVMPASACDDGTRARDDARLALEQRREQLVIQYISVQNQIRALQGQALDDSIVIELQARFYEVLRVKMIELEPQAEAWLDRATEVGAELERLTGPLLLSPGEDPPPAEERTAIGRELAQLEKTMRPVQSEALEDPEVAGAFAELKESVAATIVRLDPDAALTLEQMDVIDEEIRKLDRQLAELE

Solvent-accessible surface area (backbone atoms only — not comparable to full-atom values): 11700 Å² total; per-residue (Å²): 132,88,87,80,86,77,89,80,84,89,82,92,81,90,78,93,72,90,75,82,75,82,92,71,84,72,57,65,64,51,51,54,50,52,54,51,48,51,53,50,52,54,52,43,53,54,44,53,55,49,42,54,55,55,50,60,74,45,45,69,44,53,57,57,24,58,72,34,69,68,39,42,53,36,48,55,49,31,52,48,49,39,50,53,41,26,28,75,78,36,65,67,42,52,62,52,54,53,49,47,52,54,52,48,55,52,48,45,71,73,67,47,87,76,80,56,56,96,90,57,77,77,76,58,69,64,59,57,52,50,52,53,50,50,51,53,51,50,50,64,65,45,43,63,50,50,55,56,30,54,70,35,69,67,36,41,48,37,46,51,54,34,52,50,48,38,51,54,40,30,30,70,77,37,65,76,49,46,61,55,50,54,51,44,55,53,46,51,52,52,42,54,51,46,54,54,55,49,62,76,72,108

Secondary structure (DSSP, 8-state):
------------------------SSHHHHHHHHHHHHHHHHHHHHHHHHHHHHHHHHHHHHHHHHTSHHHHHHHHHHHHHHHHHHHHH-TTHHHHHHHHHHHHHHHHHHHS-----TTPPPPPHHHHHHHHHHHHHHHHHHHHHHHHHHTSHHHHHHHHHHHHHHHHHHHHH-TTHHHHHHHHHHHHHHHHHHHHHHHHT-